Protein AF-A0A1C4XBB0-F1 (afdb_monomer_lite)

Organism: NCBI:txid307119

Structure (mmCIF, N/CA/C/O backbone):
data_AF-A0A1C4XBB0-F1
#
_entry.id   AF-A0A1C4XBB0-F1
#
loop_
_atom_site.group_PDB
_atom_site.id
_atom_site.type_symbol
_atom_site.label_atom_id
_atom_site.label_alt_id
_atom_site.label_comp_id
_atom_site.label_asym_id
_atom_site.label_entity_id
_atom_site.label_seq_id
_atom_site.pdbx_PDB_ins_code
_atom_site.Cartn_x
_atom_site.Cartn_y
_atom_site.Cartn_z
_atom_site.occupancy
_atom_site.B_iso_or_equiv
_atom_site.auth_seq_id
_atom_site.auth_comp_id
_atom_site.auth_asym_id
_atom_site.auth_atom_id
_atom_site.pdbx_PDB_model_num
ATOM 1 N N . MET A 1 1 ? -42.417 33.726 41.635 1.00 39.81 1 MET A N 1
ATOM 2 C CA . MET A 1 1 ? -41.191 33.207 40.989 1.00 39.81 1 MET A CA 1
ATOM 3 C C . MET A 1 1 ? -41.544 33.007 39.519 1.00 39.81 1 MET A C 1
ATOM 5 O O . MET A 1 1 ? -42.405 32.190 39.253 1.00 39.81 1 MET A O 1
ATOM 9 N N . ALA A 1 2 ? -41.286 33.965 38.630 1.00 42.97 2 ALA A N 1
ATOM 10 C CA . ALA A 1 2 ? -40.006 34.371 38.029 1.00 42.97 2 ALA A CA 1
ATOM 11 C C . ALA A 1 2 ? -39.911 33.844 36.572 1.00 42.97 2 ALA A C 1
ATOM 13 O O . ALA A 1 2 ? -39.569 32.693 36.352 1.00 42.97 2 ALA A O 1
ATOM 14 N N . GLU A 1 3 ? -40.302 34.736 35.649 1.00 45.97 3 GLU A N 1
ATOM 15 C CA . GLU A 1 3 ? -39.813 35.014 34.277 1.00 45.97 3 GLU A CA 1
ATOM 16 C C . GLU A 1 3 ? -39.773 33.938 33.144 1.00 45.97 3 GLU A C 1
ATOM 18 O O . GLU A 1 3 ? -39.050 32.950 33.237 1.00 45.97 3 GLU A O 1
ATOM 23 N N . PRO A 1 4 ? -40.459 34.195 32.000 1.00 61.75 4 PRO A N 1
ATOM 24 C CA . PRO A 1 4 ? -40.162 33.678 30.645 1.00 61.75 4 PRO A CA 1
ATOM 25 C C . PRO A 1 4 ? -39.434 34.763 29.786 1.00 61.75 4 PRO A C 1
ATOM 27 O O . PRO A 1 4 ? -39.190 35.854 30.293 1.00 61.75 4 PRO A O 1
ATOM 30 N N . PRO A 1 5 ? -39.317 34.687 28.439 1.00 67.81 5 PRO A N 1
ATOM 31 C CA . PRO A 1 5 ? -38.720 33.727 27.480 1.00 67.81 5 PRO A CA 1
ATOM 32 C C . PRO A 1 5 ? -37.626 34.403 26.589 1.00 67.81 5 PRO A C 1
ATOM 34 O O . PRO A 1 5 ? -37.669 35.621 26.453 1.00 67.81 5 PRO A O 1
ATOM 37 N N . ARG A 1 6 ? -36.733 33.697 25.855 1.00 53.56 6 ARG A N 1
ATOM 38 C CA . ARG A 1 6 ? -36.002 34.258 24.666 1.00 53.56 6 ARG A CA 1
ATOM 39 C C . ARG A 1 6 ? -35.680 33.159 23.637 1.00 53.56 6 ARG A C 1
ATOM 41 O O . ARG A 1 6 ? -35.047 32.176 23.981 1.00 53.56 6 ARG A O 1
ATOM 48 N N . ARG A 1 7 ? -36.322 33.178 22.458 1.00 56.75 7 ARG A N 1
ATOM 49 C CA . ARG A 1 7 ? -35.866 33.839 21.212 1.00 56.75 7 ARG A CA 1
ATOM 50 C C . ARG A 1 7 ? -34.537 33.265 20.717 1.00 56.75 7 ARG A C 1
ATOM 52 O O . ARG A 1 7 ? -33.525 33.772 21.156 1.00 56.75 7 ARG A O 1
ATOM 59 N N . ASP A 1 8 ? -34.566 32.300 19.797 1.00 46.59 8 ASP A N 1
ATOM 60 C CA . ASP A 1 8 ? -33.534 32.152 18.748 1.00 46.59 8 ASP A CA 1
ATOM 61 C C . ASP A 1 8 ? -33.984 31.184 17.636 1.00 46.59 8 ASP A C 1
ATOM 63 O O . ASP A 1 8 ? -33.266 30.305 17.172 1.00 46.59 8 ASP A O 1
ATOM 67 N N . GLU A 1 9 ? -35.210 31.393 17.155 1.00 50.88 9 GLU A N 1
ATOM 68 C CA . GLU A 1 9 ? -35.701 30.838 15.892 1.00 50.88 9 GLU A CA 1
ATOM 69 C C . GLU A 1 9 ? -35.788 31.961 14.845 1.00 50.88 9 GLU A C 1
ATOM 71 O O . GLU A 1 9 ? -36.832 32.208 14.260 1.00 50.88 9 GLU A O 1
ATOM 76 N N . VAL A 1 10 ? -34.715 32.740 14.644 1.00 52.16 10 VAL A N 1
ATOM 77 C CA . VAL A 1 10 ? -34.677 33.769 13.583 1.00 52.16 10 VAL A CA 1
ATOM 78 C C . VAL A 1 10 ? -33.263 33.935 13.018 1.00 52.16 10 VAL A C 1
ATOM 80 O O . VAL A 1 10 ? -32.665 35.002 13.117 1.00 52.16 10 VAL A O 1
ATOM 83 N N . ARG A 1 11 ? -32.697 32.898 12.385 1.00 44.66 11 ARG A N 1
ATOM 84 C CA . ARG A 1 11 ? -31.675 33.123 11.336 1.00 44.66 11 ARG A CA 1
ATOM 85 C C . ARG A 1 11 ? -31.477 31.979 10.345 1.00 44.66 11 ARG A C 1
ATOM 87 O O . ARG A 1 11 ? -30.402 31.803 9.785 1.00 44.66 11 ARG A O 1
ATOM 94 N N . ALA A 1 12 ? -32.556 31.281 10.007 1.00 46.50 12 ALA A N 1
ATOM 95 C CA . ALA A 1 12 ? -32.691 30.732 8.664 1.00 46.50 12 ALA A CA 1
ATOM 96 C C . ALA A 1 12 ? -33.061 31.887 7.716 1.00 46.50 12 ALA A C 1
ATOM 98 O O . ALA A 1 12 ? -34.234 32.233 7.616 1.00 46.50 12 ALA A O 1
ATOM 99 N N . LYS A 1 13 ? -32.051 32.527 7.104 1.00 39.12 13 LYS A N 1
ATOM 100 C CA . LYS A 1 13 ? -32.074 33.344 5.862 1.00 39.12 13 LYS A CA 1
ATOM 101 C C . LYS A 1 13 ? -30.887 34.319 5.892 1.00 39.12 13 LYS A C 1
ATOM 103 O O . LYS A 1 13 ? -30.710 35.026 6.873 1.00 39.12 13 LYS A O 1
ATOM 108 N N . HIS A 1 14 ? -30.138 34.395 4.789 1.00 40.50 14 HIS A N 1
ATOM 109 C CA . HIS A 1 14 ? -29.077 35.382 4.487 1.00 40.50 14 HIS A CA 1
ATOM 110 C C . HIS A 1 14 ? -27.606 35.033 4.771 1.00 40.50 14 HIS A C 1
ATOM 112 O O . HIS A 1 14 ? -26.856 35.895 5.216 1.00 40.50 14 HIS A O 1
ATOM 118 N N . GLN A 1 15 ? -27.127 33.853 4.369 1.00 44.41 15 GLN A N 1
ATOM 119 C CA . GLN A 1 15 ? -25.725 33.776 3.906 1.00 44.41 15 GLN A CA 1
ATOM 120 C C . GLN A 1 15 ? -25.483 32.828 2.724 1.00 44.41 15 GLN A C 1
ATOM 122 O O . GLN A 1 15 ? -24.363 32.436 2.429 1.00 44.41 15 GLN A O 1
ATOM 127 N N . ALA A 1 16 ? -26.543 32.559 1.961 1.00 41.88 16 ALA A N 1
ATOM 128 C CA . ALA A 1 16 ? -26.427 32.306 0.533 1.00 41.88 16 ALA A CA 1
ATOM 129 C C . ALA A 1 16 ? -26.471 33.666 -0.180 1.00 41.88 16 ALA A C 1
ATOM 131 O O . ALA A 1 16 ? -27.566 34.197 -0.365 1.00 41.88 16 ALA A O 1
ATOM 132 N N . ARG A 1 17 ? -25.311 34.263 -0.497 1.00 45.81 17 ARG A N 1
ATOM 133 C CA . ARG A 1 17 ? -25.101 35.254 -1.581 1.00 45.81 17 ARG A CA 1
ATOM 134 C C . ARG A 1 17 ? -23.673 35.819 -1.534 1.00 45.81 17 ARG A C 1
ATOM 136 O O . ARG A 1 17 ? -23.303 36.455 -0.557 1.00 45.81 17 ARG A O 1
ATOM 143 N N . GLY A 1 18 ? -22.944 35.642 -2.637 1.00 36.69 18 GLY A N 1
ATOM 144 C CA . GLY A 1 18 ? -21.615 36.211 -2.904 1.00 36.69 18 GLY A CA 1
ATOM 145 C C . GLY A 1 18 ? -20.505 35.232 -2.512 1.00 36.69 18 GLY A C 1
ATOM 146 O O . GLY A 1 18 ? -20.367 34.920 -1.345 1.00 36.69 18 GLY A O 1
ATOM 147 N N . SER A 1 19 ? -19.723 34.635 -3.407 1.00 42.44 19 SER A N 1
ATOM 148 C CA . SER A 1 19 ? -19.147 35.242 -4.604 1.00 42.44 19 SER A CA 1
ATOM 149 C C . SER A 1 19 ? -18.872 34.169 -5.658 1.00 42.44 19 SER A C 1
ATOM 151 O O . SER A 1 19 ? -17.974 33.344 -5.515 1.00 42.44 19 SER A O 1
ATOM 153 N N . ARG A 1 20 ? -19.653 34.191 -6.738 1.00 47.44 20 ARG A N 1
ATOM 154 C CA . ARG A 1 20 ? -19.262 33.633 -8.034 1.00 47.44 20 ARG A CA 1
ATOM 155 C C . ARG A 1 20 ? -19.086 34.807 -8.995 1.00 47.44 20 ARG A C 1
ATOM 157 O O . ARG A 1 20 ? -19.941 35.684 -9.021 1.00 47.44 20 ARG A O 1
ATOM 164 N N . ALA A 1 21 ? -18.033 34.707 -9.804 1.00 41.91 21 ALA A N 1
ATOM 165 C CA . ALA A 1 21 ? -17.769 35.420 -11.057 1.00 41.91 21 ALA A CA 1
ATOM 166 C C . ALA A 1 21 ? -17.078 36.800 -10.999 1.00 41.91 21 ALA A C 1
ATOM 168 O O . ALA A 1 21 ? -17.714 37.826 -10.796 1.00 41.91 21 ALA A O 1
ATOM 169 N N . ALA A 1 22 ? -15.779 36.789 -11.321 1.00 45.84 22 ALA A N 1
ATOM 170 C CA . ALA A 1 22 ? -15.155 37.570 -12.405 1.00 45.84 22 ALA A CA 1
ATOM 171 C C . ALA A 1 22 ? -13.778 36.914 -12.693 1.00 45.84 22 ALA A C 1
ATOM 173 O O . ALA A 1 22 ? -12.936 36.864 -11.805 1.00 45.84 22 ALA A O 1
ATOM 174 N N . ALA A 1 23 ? -13.611 36.096 -13.744 1.00 43.75 23 ALA A N 1
ATOM 175 C CA . ALA A 1 23 ? -13.273 36.482 -15.129 1.00 43.75 23 ALA A CA 1
ATOM 176 C C . ALA A 1 23 ? -11.949 37.285 -15.200 1.00 43.75 23 ALA A C 1
ATOM 178 O O . ALA A 1 23 ? -11.905 38.422 -14.755 1.00 43.75 23 ALA A O 1
ATOM 179 N N . LEU A 1 24 ? -10.820 36.630 -15.511 1.00 44.72 24 LEU A N 1
ATOM 180 C CA . LEU A 1 24 ? -10.173 36.502 -16.842 1.00 44.72 24 LEU A CA 1
ATOM 181 C C . LEU A 1 24 ? -9.362 37.737 -17.293 1.00 44.72 24 LEU A C 1
ATOM 183 O O . LEU A 1 24 ? -9.953 38.770 -17.571 1.00 44.72 24 LEU A O 1
ATOM 187 N N . ALA A 1 25 ? -8.037 37.550 -17.446 1.00 45.75 25 ALA A N 1
ATOM 188 C CA . ALA A 1 25 ? -7.117 38.073 -18.489 1.00 45.75 25 ALA A CA 1
ATOM 189 C C . ALA A 1 25 ? -5.675 38.110 -17.917 1.00 45.75 25 ALA A C 1
ATOM 191 O O . ALA A 1 25 ? -5.410 38.825 -16.961 1.00 45.75 25 ALA A O 1
ATOM 192 N N . ALA A 1 26 ? -4.787 37.175 -18.269 1.00 47.25 26 ALA A N 1
ATOM 193 C CA . ALA A 1 26 ? -3.938 37.134 -19.472 1.00 47.25 26 ALA A CA 1
ATOM 194 C C . ALA A 1 26 ? -2.706 38.058 -19.398 1.00 47.25 26 ALA A C 1
ATOM 196 O O . ALA A 1 26 ? -2.853 39.273 -19.412 1.00 47.25 26 ALA A O 1
ATOM 197 N N . LEU A 1 27 ? -1.501 37.469 -19.427 1.00 48.50 27 LEU A N 1
ATOM 198 C CA . LEU A 1 27 ? -0.372 37.982 -20.214 1.00 48.50 27 LEU A CA 1
ATOM 199 C C . LEU A 1 27 ? 0.739 36.931 -20.328 1.00 48.50 27 LEU A C 1
ATOM 201 O O . LEU A 1 27 ? 1.417 36.577 -19.367 1.00 48.50 27 LEU A O 1
ATOM 205 N N . ALA A 1 28 ? 0.876 36.425 -21.551 1.00 50.12 28 ALA A N 1
ATOM 206 C CA . ALA A 1 28 ? 2.005 35.653 -22.027 1.00 50.12 28 ALA A CA 1
ATOM 207 C C . ALA A 1 28 ? 3.201 36.586 -22.251 1.00 50.12 28 ALA A C 1
ATOM 209 O O . ALA A 1 28 ? 3.040 37.643 -22.862 1.00 50.12 28 ALA A O 1
ATOM 210 N N . VAL A 1 29 ? 4.400 36.170 -21.834 1.00 55.19 29 VAL A N 1
ATOM 211 C CA . VAL A 1 29 ? 5.654 36.733 -22.348 1.00 55.19 29 VAL A CA 1
ATOM 212 C C . VAL A 1 29 ? 6.614 35.599 -22.704 1.00 55.19 29 VAL A C 1
ATOM 214 O O . VAL A 1 29 ? 6.890 34.698 -21.918 1.00 55.19 29 VAL A O 1
ATOM 217 N N . LEU A 1 30 ? 7.040 35.686 -23.958 1.00 53.69 30 LEU A N 1
ATOM 218 C CA . LEU A 1 30 ? 7.968 34.887 -24.747 1.00 53.69 30 LEU A CA 1
ATOM 219 C C . LEU A 1 30 ? 9.315 34.575 -24.071 1.00 53.69 30 LEU A C 1
ATOM 221 O O . LEU A 1 30 ? 9.911 35.433 -23.427 1.00 53.69 30 LEU A O 1
ATOM 225 N N . GLY A 1 31 ? 9.864 33.395 -24.373 1.00 50.06 31 GLY A N 1
ATOM 226 C CA . GLY A 1 31 ? 11.280 33.075 -24.184 1.00 50.06 31 GLY A CA 1
ATOM 227 C C . GLY A 1 31 ? 11.730 31.993 -25.166 1.00 50.06 31 GLY A C 1
ATOM 228 O O . GLY A 1 31 ? 11.312 30.845 -25.061 1.00 50.06 31 GLY A O 1
ATOM 229 N N . ALA A 1 32 ? 12.524 32.395 -26.156 1.00 50.88 32 ALA A N 1
ATOM 230 C CA . ALA A 1 32 ? 12.980 31.596 -27.287 1.00 50.88 32 ALA A CA 1
ATOM 231 C C . ALA A 1 32 ? 14.110 30.605 -26.935 1.00 50.88 32 ALA A C 1
ATOM 233 O O . ALA A 1 32 ? 14.933 30.845 -26.056 1.00 50.88 32 ALA A O 1
ATOM 234 N N . VAL A 1 33 ? 14.149 29.507 -27.690 1.00 59.94 33 VAL A N 1
ATOM 235 C CA . VAL A 1 33 ? 15.214 28.489 -27.758 1.00 59.94 33 VAL A CA 1
ATOM 236 C C . VAL A 1 33 ? 16.573 29.082 -28.152 1.00 59.94 33 VAL A C 1
ATOM 238 O O . VAL A 1 33 ? 16.635 29.992 -28.979 1.00 59.94 33 VAL A O 1
ATOM 241 N N . PRO A 1 34 ? 17.665 28.430 -27.722 1.00 54.75 34 PRO A N 1
ATOM 242 C CA . PRO A 1 34 ? 18.656 28.015 -28.706 1.00 54.75 34 PRO A CA 1
ATOM 243 C C . PRO A 1 34 ? 18.949 26.516 -28.600 1.00 54.75 34 PRO A C 1
ATOM 245 O O . PRO A 1 34 ? 19.187 25.968 -27.524 1.00 54.75 34 PRO A O 1
ATOM 248 N N . GLY A 1 35 ? 18.918 25.852 -29.754 1.00 52.22 35 GLY A N 1
ATOM 249 C CA . GLY A 1 35 ? 19.317 24.462 -29.893 1.00 52.22 35 GLY A CA 1
ATOM 250 C C . GLY A 1 35 ? 20.803 24.278 -29.605 1.00 52.22 35 GLY A C 1
ATOM 251 O O . GLY A 1 35 ? 21.649 25.004 -30.127 1.00 52.22 35 GLY A O 1
ATOM 252 N N . CYS A 1 36 ? 21.124 23.257 -28.816 1.00 58.06 36 CYS A N 1
ATOM 253 C CA . CYS A 1 36 ? 22.473 22.713 -28.773 1.00 58.06 36 CYS A CA 1
ATOM 254 C C . CYS A 1 36 ? 22.641 21.797 -29.984 1.00 58.06 36 CYS A C 1
ATOM 256 O O . CYS A 1 36 ? 22.367 20.600 -29.925 1.00 58.06 36 CYS A O 1
ATOM 258 N N . ALA A 1 37 ? 23.029 22.416 -31.095 1.00 49.38 37 ALA A N 1
ATOM 259 C CA . ALA A 1 37 ? 23.572 21.728 -32.248 1.00 49.38 37 ALA A CA 1
ATOM 260 C C . ALA A 1 37 ? 24.856 20.975 -31.869 1.00 49.38 37 ALA A C 1
ATOM 262 O O . ALA A 1 37 ? 25.651 21.433 -31.043 1.00 49.38 37 ALA A O 1
ATOM 263 N N . ASP A 1 38 ? 25.026 19.830 -32.524 1.00 56.91 38 ASP A N 1
ATOM 264 C CA . ASP A 1 38 ? 26.232 19.019 -32.623 1.00 56.91 38 ASP A CA 1
ATOM 265 C C . ASP A 1 38 ? 27.544 19.813 -32.605 1.00 56.91 38 ASP A C 1
ATOM 267 O O . ASP A 1 38 ? 27.745 20.747 -33.387 1.00 56.91 38 ASP A O 1
ATOM 271 N N . ARG A 1 39 ? 28.511 19.349 -31.804 1.00 55.44 39 ARG A N 1
ATOM 272 C CA . ARG A 1 39 ? 29.932 19.601 -32.074 1.00 55.44 39 ARG A CA 1
ATOM 273 C C . ARG A 1 39 ? 30.814 18.396 -31.725 1.00 55.44 39 ARG A C 1
ATOM 275 O O . ARG A 1 39 ? 30.474 17.625 -30.831 1.00 55.44 39 ARG A O 1
ATOM 282 N N . PRO A 1 40 ? 31.922 18.215 -32.469 1.00 58.25 40 PRO A N 1
ATOM 283 C CA . PRO A 1 40 ? 32.408 16.914 -32.911 1.00 58.25 40 PRO A CA 1
ATOM 284 C C . PRO A 1 40 ? 33.506 16.342 -32.009 1.00 58.25 40 PRO A C 1
ATOM 286 O O . PRO A 1 40 ? 34.200 17.061 -31.294 1.00 58.25 40 PRO A O 1
ATOM 289 N N . VAL A 1 41 ? 33.674 15.025 -32.111 1.00 62.50 41 VAL A N 1
ATOM 290 C CA . VAL A 1 41 ? 34.668 14.192 -31.420 1.00 62.50 41 VAL A CA 1
ATOM 291 C C . VAL A 1 41 ? 36.075 14.425 -31.992 1.00 62.50 41 VAL A C 1
ATOM 293 O O . VAL A 1 41 ? 36.233 14.444 -33.211 1.00 62.50 41 VAL A O 1
ATOM 296 N N . SER A 1 42 ? 37.105 14.496 -31.142 1.00 63.72 42 SER A N 1
ATOM 297 C CA . SER A 1 42 ? 38.502 14.296 -31.571 1.00 63.72 42 SER A CA 1
ATOM 298 C C . SER A 1 42 ? 38.925 12.842 -31.332 1.00 63.72 42 SER A C 1
ATOM 300 O O . SER A 1 42 ? 38.765 12.356 -30.210 1.00 63.72 42 SER A O 1
ATOM 302 N N . PRO A 1 43 ? 39.456 12.133 -32.344 1.00 67.50 43 PRO A N 1
ATOM 303 C CA . PRO A 1 43 ? 39.879 10.748 -32.202 1.00 67.50 43 PRO A CA 1
ATOM 304 C C . PRO A 1 43 ? 41.376 10.623 -31.848 1.00 67.50 43 PRO A C 1
ATOM 306 O O . PRO A 1 43 ? 42.119 11.600 -31.913 1.00 67.50 43 PRO A O 1
ATOM 309 N N . LEU A 1 44 ? 41.787 9.366 -31.601 1.00 50.88 44 LEU A N 1
ATOM 310 C CA . LEU A 1 44 ? 43.154 8.794 -31.616 1.00 50.88 44 LEU A CA 1
ATOM 311 C C . LEU A 1 44 ? 43.965 8.852 -30.300 1.00 50.88 44 LEU A C 1
ATOM 313 O O . LEU A 1 44 ? 43.778 9.780 -29.523 1.00 50.88 44 LEU A O 1
ATOM 317 N N . PRO A 1 45 ? 44.863 7.874 -30.015 1.00 51.16 45 PRO A N 1
ATOM 318 C CA . PRO A 1 45 ? 45.691 7.113 -30.967 1.00 51.16 45 PRO A CA 1
ATOM 319 C C . PRO A 1 45 ? 45.414 5.605 -31.066 1.00 51.16 45 PRO A C 1
ATOM 321 O O . PRO A 1 45 ? 44.956 4.944 -30.136 1.00 51.16 45 PRO A O 1
ATOM 324 N N . VAL A 1 46 ? 45.753 5.063 -32.235 1.00 64.00 46 VAL A N 1
ATOM 325 C CA . VAL A 1 46 ? 45.674 3.645 -32.595 1.00 64.00 46 VAL A CA 1
ATOM 326 C C . VAL A 1 46 ? 46.958 2.911 -32.171 1.00 64.00 46 VAL A C 1
ATOM 328 O O . VAL A 1 46 ? 48.061 3.408 -32.368 1.00 64.00 46 VAL A O 1
ATOM 331 N N . ARG A 1 47 ? 46.748 1.725 -31.588 1.00 54.91 47 ARG A N 1
ATOM 332 C CA . ARG A 1 47 ? 47.581 0.508 -31.432 1.00 54.91 47 ARG A CA 1
ATOM 333 C C . ARG A 1 47 ? 48.987 0.477 -32.075 1.00 54.91 47 ARG A C 1
ATOM 335 O O . ARG A 1 47 ? 49.113 0.738 -33.266 1.00 54.91 47 ARG A O 1
ATOM 342 N N . PRO A 1 48 ? 49.952 -0.169 -31.397 1.00 54.22 48 PRO A N 1
ATOM 343 C CA . PRO A 1 48 ? 50.810 -1.158 -32.060 1.00 54.22 48 PRO A CA 1
ATOM 344 C C . PRO A 1 48 ? 50.440 -2.583 -31.616 1.00 54.22 48 PRO A C 1
ATOM 346 O O . PRO A 1 48 ? 50.161 -2.803 -30.434 1.00 54.22 48 PRO A O 1
ATOM 349 N N . PRO A 1 49 ? 50.398 -3.574 -32.521 1.00 54.97 49 PRO A N 1
ATOM 350 C CA . PRO A 1 49 ? 50.355 -4.973 -32.129 1.00 54.97 49 PRO A CA 1
ATOM 351 C C . PRO A 1 49 ? 51.764 -5.494 -31.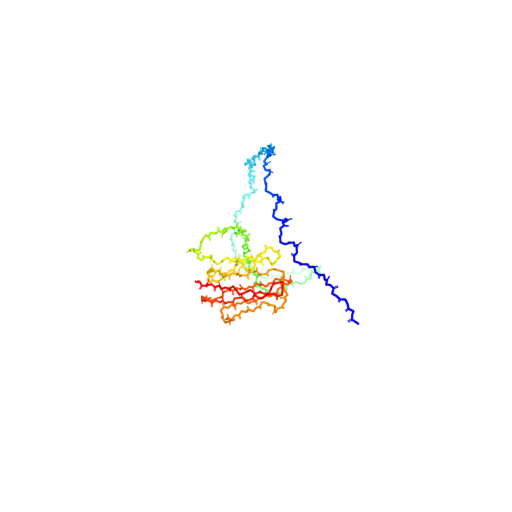797 1.00 54.97 49 PRO A C 1
ATOM 353 O O . PRO A 1 49 ? 52.771 -4.882 -32.153 1.00 54.97 49 PRO A O 1
ATOM 356 N N . THR A 1 50 ? 51.777 -6.740 -31.307 1.00 47.50 50 THR A N 1
ATOM 357 C CA . THR A 1 50 ? 52.857 -7.750 -31.424 1.00 47.50 50 THR A CA 1
ATOM 358 C C . THR A 1 50 ? 54.073 -7.621 -30.489 1.00 47.50 50 THR A C 1
ATOM 360 O O . THR A 1 50 ? 54.371 -6.520 -30.040 1.00 47.50 50 THR A O 1
ATOM 363 N N . PRO A 1 51 ? 54.835 -8.713 -30.230 1.00 48.75 51 PRO A N 1
ATOM 364 C CA . PRO A 1 51 ? 54.643 -10.127 -30.597 1.00 48.75 51 PRO A CA 1
ATOM 365 C C . PRO A 1 51 ? 54.675 -11.117 -29.410 1.00 48.75 51 PRO A C 1
ATOM 367 O O . PRO A 1 51 ? 55.086 -10.797 -28.299 1.00 48.75 51 PRO A O 1
ATOM 370 N N . ALA A 1 52 ? 54.228 -12.346 -29.682 1.00 49.69 52 ALA A N 1
ATOM 371 C CA . ALA A 1 52 ? 54.308 -13.495 -28.784 1.00 49.69 52 ALA A CA 1
ATOM 372 C C . ALA A 1 52 ? 55.586 -14.323 -29.021 1.00 49.69 52 ALA A C 1
ATOM 374 O O . ALA A 1 52 ? 56.019 -14.451 -30.163 1.00 49.69 52 ALA A O 1
ATOM 375 N N . ALA A 1 53 ? 56.034 -14.977 -27.936 1.00 50.09 53 ALA A N 1
ATOM 376 C CA . ALA A 1 53 ? 56.879 -16.183 -27.872 1.00 50.09 53 ALA A CA 1
ATOM 377 C C . ALA A 1 53 ? 58.374 -15.994 -28.274 1.00 50.09 53 ALA A C 1
ATOM 379 O O . ALA A 1 53 ? 58.705 -15.090 -29.022 1.00 50.09 53 ALA A O 1
ATOM 380 N N . THR A 1 54 ? 59.381 -16.752 -27.811 1.00 44.56 54 THR A N 1
ATOM 381 C CA . THR A 1 54 ? 59.432 -18.123 -27.274 1.00 44.56 54 THR A CA 1
ATOM 382 C C . THR A 1 54 ? 60.832 -18.405 -26.655 1.00 44.56 54 THR A C 1
ATOM 384 O O . THR A 1 54 ? 61.826 -17.895 -27.158 1.00 44.56 54 THR A O 1
ATOM 387 N N . THR A 1 55 ? 60.889 -19.321 -25.670 1.00 42.16 55 THR A N 1
ATOM 388 C CA . THR A 1 55 ? 61.876 -20.429 -25.466 1.00 42.16 55 THR A CA 1
ATOM 389 C C . THR A 1 55 ? 63.345 -20.278 -24.982 1.00 42.16 55 THR A C 1
ATOM 391 O O . THR A 1 55 ? 64.077 -19.386 -25.384 1.00 42.16 55 THR A O 1
ATOM 394 N N . VAL A 1 56 ? 63.747 -21.364 -24.272 1.00 44.69 56 VAL A N 1
ATOM 395 C CA . VAL A 1 56 ? 65.079 -21.984 -23.984 1.00 44.69 56 VAL A CA 1
ATOM 396 C C . VAL A 1 56 ? 65.949 -21.273 -22.925 1.00 44.69 56 VAL A C 1
ATOM 398 O O . VAL A 1 56 ? 66.135 -20.074 -22.993 1.00 44.69 56 VAL A O 1
ATOM 401 N N . GLY A 1 57 ? 66.531 -21.882 -21.882 1.00 42.22 57 GLY A N 1
ATOM 402 C CA . GLY A 1 57 ? 66.823 -23.284 -21.565 1.00 42.22 57 GLY A CA 1
ATOM 403 C C . GLY A 1 57 ? 68.345 -23.539 -21.495 1.00 42.22 57 GLY A C 1
ATOM 404 O O . GLY A 1 57 ? 68.979 -23.660 -22.528 1.00 42.22 57 GLY A O 1
ATOM 405 N N . ALA A 1 58 ? 68.876 -23.682 -20.271 1.00 44.78 58 ALA A N 1
ATOM 406 C CA . ALA A 1 58 ? 70.106 -24.398 -19.863 1.00 44.78 58 ALA A CA 1
ATOM 407 C C . ALA A 1 58 ? 71.516 -23.959 -20.354 1.00 44.78 58 ALA A C 1
ATOM 409 O O . ALA A 1 58 ? 71.817 -24.020 -21.538 1.00 44.78 58 ALA A O 1
ATOM 410 N N . ALA A 1 59 ? 72.423 -23.674 -19.397 1.00 40.34 59 ALA A N 1
ATOM 411 C CA . ALA A 1 59 ? 73.720 -24.360 -19.149 1.00 40.34 59 ALA A CA 1
ATOM 412 C C . ALA A 1 59 ? 74.667 -23.504 -18.257 1.00 40.34 59 ALA A C 1
ATOM 414 O O . ALA A 1 59 ? 74.671 -22.282 -18.342 1.00 40.34 59 ALA A O 1
ATOM 415 N N . ALA A 1 60 ? 75.466 -24.146 -17.397 1.00 43.00 60 ALA A N 1
ATOM 416 C CA . ALA A 1 60 ? 76.460 -23.575 -16.453 1.00 43.00 60 ALA A CA 1
ATOM 417 C C . ALA A 1 60 ? 77.875 -24.159 -16.755 1.00 43.00 60 ALA A C 1
ATOM 419 O O . ALA A 1 60 ? 77.919 -25.035 -17.623 1.00 43.00 60 ALA A O 1
ATOM 420 N N . PRO A 1 61 ? 78.984 -23.940 -15.984 1.00 55.44 61 PRO A N 1
ATOM 421 C CA . PRO A 1 61 ? 79.615 -22.791 -15.264 1.00 55.44 61 PRO A CA 1
ATOM 422 C C . PRO A 1 61 ? 81.135 -22.650 -15.687 1.00 55.44 61 PRO A C 1
ATOM 424 O O . PRO A 1 61 ? 81.432 -23.075 -16.802 1.00 55.44 61 PRO A O 1
ATOM 427 N N . PRO A 1 62 ? 82.162 -22.232 -14.875 1.00 55.84 62 PRO A N 1
ATOM 428 C CA . PRO A 1 62 ? 82.314 -21.268 -13.752 1.00 55.84 62 PRO A CA 1
ATOM 429 C C . PRO A 1 62 ? 83.420 -20.179 -13.993 1.00 55.84 62 PRO A C 1
ATOM 431 O O . PRO A 1 62 ? 84.148 -20.251 -14.978 1.00 55.84 62 PRO A O 1
ATOM 434 N N . THR A 1 63 ? 83.592 -19.201 -13.073 1.00 40.94 63 THR A N 1
ATOM 435 C CA . THR A 1 63 ? 84.861 -18.761 -12.391 1.00 40.94 63 THR A CA 1
ATOM 436 C C . THR A 1 63 ? 84.813 -17.282 -11.910 1.00 40.94 63 THR A C 1
ATOM 438 O O . THR A 1 63 ? 84.750 -16.358 -12.707 1.00 40.94 63 THR A O 1
ATOM 441 N N . THR A 1 64 ? 84.842 -17.119 -10.577 1.00 40.66 64 THR A N 1
ATOM 442 C CA . THR A 1 64 ? 85.448 -16.090 -9.684 1.00 40.66 64 THR A CA 1
ATOM 443 C C . THR A 1 64 ? 85.464 -14.580 -10.027 1.00 40.66 64 THR A C 1
ATOM 445 O O . THR A 1 64 ? 86.231 -14.157 -10.883 1.00 40.66 64 THR A O 1
ATOM 448 N N . ALA A 1 65 ? 84.770 -13.760 -9.207 1.00 42.44 65 ALA A N 1
ATOM 449 C CA . ALA A 1 65 ? 85.317 -12.673 -8.346 1.00 42.44 65 ALA A CA 1
ATOM 450 C C . ALA A 1 65 ? 84.372 -11.449 -8.164 1.00 42.44 65 ALA A C 1
ATOM 452 O O . ALA A 1 65 ? 84.025 -10.781 -9.131 1.00 42.44 65 ALA A O 1
ATOM 453 N N . GLY A 1 66 ? 84.086 -11.078 -6.904 1.00 39.50 66 GLY A N 1
ATOM 454 C CA . GLY A 1 66 ? 83.846 -9.680 -6.474 1.00 39.50 66 GLY A CA 1
ATOM 455 C C . GLY A 1 66 ? 82.407 -9.270 -6.074 1.00 39.50 66 GLY A C 1
ATOM 456 O O . GLY A 1 66 ? 81.465 -9.768 -6.679 1.00 39.50 66 GLY A O 1
ATOM 457 N N . PRO A 1 67 ? 82.198 -8.393 -5.058 1.00 46.72 67 PRO A N 1
ATOM 458 C CA . PRO A 1 67 ? 81.003 -8.413 -4.198 1.00 46.72 67 PRO A CA 1
ATOM 459 C C . PRO A 1 67 ? 80.036 -7.219 -4.369 1.00 46.72 67 PRO A C 1
ATOM 461 O O . PRO A 1 67 ? 80.483 -6.088 -4.522 1.00 46.72 67 PRO A O 1
ATOM 464 N N . ALA A 1 68 ? 78.723 -7.447 -4.207 1.00 49.47 68 ALA A N 1
ATOM 465 C CA . ALA A 1 68 ? 77.759 -6.473 -3.657 1.00 49.47 68 ALA A CA 1
ATOM 466 C C . ALA A 1 68 ? 76.401 -7.153 -3.342 1.00 49.47 68 ALA A C 1
ATOM 468 O O . ALA A 1 68 ? 75.943 -7.974 -4.139 1.00 49.47 68 ALA A O 1
ATOM 469 N N . PRO A 1 69 ? 75.740 -6.838 -2.210 1.00 45.75 69 PRO A N 1
ATOM 470 C CA . PRO A 1 69 ? 74.490 -7.477 -1.806 1.00 45.75 69 PRO A CA 1
ATOM 471 C C . PRO A 1 69 ? 73.277 -6.805 -2.471 1.00 45.75 69 PRO A C 1
ATOM 473 O O . PRO A 1 69 ? 73.036 -5.616 -2.276 1.00 45.75 69 PRO A O 1
ATOM 476 N N . ALA A 1 70 ? 72.478 -7.575 -3.210 1.00 52.84 70 ALA A N 1
ATOM 477 C CA . ALA A 1 70 ? 71.135 -7.183 -3.633 1.00 52.84 70 ALA A CA 1
ATOM 478 C C . ALA A 1 70 ? 70.108 -8.053 -2.882 1.00 52.84 70 ALA A C 1
ATOM 480 O O . ALA A 1 70 ? 70.269 -9.276 -2.854 1.00 52.84 70 ALA A O 1
ATOM 481 N N . PRO A 1 71 ? 69.087 -7.464 -2.234 1.00 50.91 71 PRO A N 1
ATOM 482 C CA . PRO A 1 71 ? 68.123 -8.225 -1.455 1.00 50.91 71 PRO A CA 1
ATOM 483 C C . PRO A 1 71 ? 67.200 -9.072 -2.338 1.00 50.91 71 PRO A C 1
ATOM 485 O O . PRO A 1 71 ? 66.697 -8.644 -3.376 1.00 50.91 71 PRO A O 1
ATOM 488 N N . SER A 1 72 ? 67.007 -10.292 -1.848 1.00 45.62 72 SER A N 1
ATOM 489 C CA . SER A 1 72 ? 66.262 -11.408 -2.406 1.00 45.62 72 SER A CA 1
ATOM 490 C C . SER A 1 72 ? 64.796 -11.127 -2.747 1.00 45.62 72 SER A C 1
ATOM 492 O O . SER A 1 72 ? 64.038 -10.570 -1.961 1.00 45.62 72 SER A O 1
ATOM 494 N N . THR A 1 73 ? 64.419 -11.673 -3.902 1.00 42.75 73 THR A N 1
ATOM 495 C CA . THR A 1 73 ? 63.332 -12.647 -4.083 1.00 42.75 73 THR A CA 1
ATOM 496 C C . THR A 1 73 ? 61.968 -12.298 -3.489 1.00 42.75 73 THR A C 1
ATOM 498 O O . THR A 1 73 ? 61.655 -12.580 -2.334 1.00 42.75 73 THR A O 1
ATOM 501 N N . ALA A 1 74 ? 61.105 -11.808 -4.377 1.00 49.78 74 ALA A N 1
ATOM 502 C CA . ALA A 1 74 ? 59.662 -11.848 -4.227 1.00 49.78 74 ALA A CA 1
ATOM 503 C C . ALA A 1 74 ? 59.154 -13.301 -4.165 1.00 49.78 74 ALA A C 1
ATOM 505 O O . ALA A 1 74 ? 59.475 -14.121 -5.027 1.00 49.78 74 ALA A O 1
ATOM 506 N N . ALA A 1 75 ? 58.310 -13.587 -3.174 1.00 49.50 75 ALA A N 1
ATOM 507 C CA . ALA A 1 75 ? 57.458 -14.770 -3.113 1.00 49.50 75 ALA A CA 1
ATOM 508 C C . ALA A 1 75 ? 55.989 -14.343 -2.856 1.00 49.50 75 ALA A C 1
ATOM 510 O O . ALA A 1 75 ? 55.765 -13.289 -2.257 1.00 49.50 75 ALA A O 1
ATOM 511 N N . PRO A 1 76 ? 54.995 -15.114 -3.345 1.00 65.25 76 PRO A N 1
ATOM 512 C CA . PRO A 1 76 ? 53.598 -14.694 -3.528 1.00 65.25 76 PRO A CA 1
ATOM 513 C C . PRO A 1 76 ? 52.730 -14.947 -2.279 1.00 65.25 76 PRO A C 1
ATOM 515 O O . PRO A 1 76 ? 53.135 -15.718 -1.408 1.00 65.25 76 PRO A O 1
ATOM 518 N N . PRO A 1 77 ? 51.517 -14.356 -2.181 1.00 48.44 77 PRO A N 1
ATOM 519 C CA . PRO A 1 77 ? 50.322 -15.203 -2.341 1.00 48.44 77 PRO A CA 1
ATOM 520 C C . PRO A 1 77 ? 49.046 -14.514 -2.903 1.00 48.44 77 PRO A C 1
ATOM 522 O O . PRO A 1 77 ? 48.695 -13.399 -2.553 1.00 48.44 77 PRO A O 1
ATOM 525 N N . THR A 1 78 ? 48.320 -15.280 -3.727 1.00 52.19 78 THR A N 1
ATOM 526 C CA . THR A 1 78 ? 46.861 -15.565 -3.722 1.00 52.19 78 THR A CA 1
ATOM 527 C C . THR A 1 78 ? 45.772 -14.491 -3.466 1.00 52.19 78 THR A C 1
ATOM 529 O O . THR A 1 78 ? 45.780 -13.791 -2.463 1.00 52.19 78 THR A O 1
ATOM 532 N N . ARG A 1 79 ? 44.685 -14.643 -4.256 1.00 48.31 79 ARG A N 1
ATOM 533 C CA . ARG A 1 79 ? 43.253 -14.274 -4.049 1.00 48.31 79 ARG A CA 1
ATOM 534 C C . ARG A 1 79 ? 42.802 -12.845 -4.389 1.00 48.31 79 ARG A C 1
ATOM 536 O O . ARG A 1 79 ? 43.062 -11.907 -3.655 1.00 48.31 79 ARG A O 1
ATOM 543 N N . SER A 1 80 ? 41.946 -12.715 -5.408 1.00 54.22 80 SER A N 1
ATOM 544 C CA . SER A 1 80 ? 40.473 -12.740 -5.249 1.00 54.22 80 SER A CA 1
ATOM 545 C C . SER A 1 80 ? 39.766 -12.301 -6.544 1.00 54.22 80 SER A C 1
ATOM 547 O O . SER A 1 80 ? 40.269 -11.414 -7.232 1.00 54.22 80 SER A O 1
ATOM 549 N N . PRO A 1 81 ? 38.595 -12.871 -6.890 1.00 54.69 81 PRO A N 1
ATOM 550 C CA . PRO A 1 81 ? 37.791 -12.393 -8.011 1.00 54.69 81 PRO A CA 1
ATOM 551 C C . PRO A 1 81 ? 37.150 -11.042 -7.659 1.00 54.69 81 PRO A C 1
ATOM 553 O O . PRO A 1 81 ? 36.482 -10.903 -6.635 1.00 54.69 81 PRO A O 1
ATOM 556 N N . ALA A 1 82 ? 37.373 -10.038 -8.507 1.00 56.53 82 ALA A N 1
ATOM 557 C CA . ALA A 1 82 ? 36.793 -8.709 -8.346 1.00 56.53 82 ALA A CA 1
ATOM 558 C C . ALA A 1 82 ? 35.294 -8.707 -8.731 1.00 56.53 82 ALA A C 1
ATOM 560 O O . ALA A 1 82 ? 34.903 -9.403 -9.672 1.00 56.53 82 ALA A O 1
ATOM 561 N N . PRO A 1 83 ? 34.451 -7.936 -8.020 1.00 54.47 83 PRO A N 1
ATOM 562 C CA . PRO A 1 83 ? 32.998 -8.023 -8.110 1.00 54.47 83 PRO A CA 1
ATOM 563 C C . PRO A 1 83 ? 32.441 -7.474 -9.428 1.00 54.47 83 PRO A C 1
ATOM 565 O O . PRO A 1 83 ? 32.829 -6.409 -9.914 1.00 54.47 83 PRO A O 1
ATOM 568 N N . THR A 1 84 ? 31.459 -8.193 -9.965 1.00 56.16 84 THR A N 1
ATOM 569 C CA . THR A 1 84 ? 30.598 -7.781 -11.074 1.00 56.16 84 THR A CA 1
ATOM 570 C C . THR A 1 84 ? 29.955 -6.428 -10.764 1.00 56.16 84 THR A C 1
ATOM 572 O O . THR A 1 84 ? 29.157 -6.306 -9.836 1.00 56.16 84 THR A O 1
ATOM 575 N N . ARG A 1 85 ? 30.294 -5.394 -11.545 1.00 50.31 85 ARG A N 1
ATOM 576 C CA . ARG A 1 85 ? 29.636 -4.080 -11.485 1.00 50.31 85 ARG A CA 1
ATOM 577 C C . ARG A 1 85 ? 28.168 -4.227 -11.884 1.00 50.31 85 ARG A C 1
ATOM 579 O O . ARG A 1 85 ? 27.839 -4.331 -13.065 1.00 50.31 85 ARG A O 1
ATOM 586 N N . SER A 1 86 ? 27.295 -4.204 -10.886 1.00 53.06 86 SER A N 1
ATOM 587 C CA . SER A 1 86 ? 25.853 -4.068 -11.048 1.00 53.06 86 SER A CA 1
ATOM 588 C C . SER A 1 86 ? 25.531 -2.768 -11.790 1.00 53.06 86 SER A C 1
ATOM 590 O O . SER A 1 86 ? 25.913 -1.680 -11.361 1.00 53.06 86 SER A O 1
ATOM 592 N N . ARG A 1 87 ? 24.841 -2.882 -12.928 1.00 57.34 87 ARG A N 1
ATOM 593 C CA . ARG A 1 87 ? 24.272 -1.745 -13.661 1.00 57.34 87 ARG A CA 1
ATOM 594 C C . ARG A 1 87 ? 23.191 -1.091 -12.802 1.00 57.34 87 ARG A C 1
ATOM 596 O O . ARG A 1 87 ? 22.227 -1.755 -12.440 1.00 57.34 87 ARG A O 1
ATOM 603 N N . THR A 1 88 ? 23.321 0.203 -12.531 1.00 58.28 88 THR A N 1
ATOM 604 C CA . THR A 1 88 ? 22.261 1.014 -11.920 1.00 58.28 88 THR A CA 1
ATOM 605 C C . THR A 1 88 ? 21.238 1.394 -12.998 1.00 58.28 88 THR A C 1
ATOM 607 O O . THR A 1 88 ? 21.598 2.132 -13.919 1.00 58.28 88 THR A O 1
ATOM 610 N N . PRO A 1 89 ? 19.977 0.929 -12.946 1.00 53.72 89 PRO A N 1
ATOM 611 C CA . PRO A 1 89 ? 18.937 1.464 -13.812 1.00 53.72 89 PRO A CA 1
ATOM 612 C C . PRO A 1 89 ? 18.535 2.860 -13.317 1.00 53.72 89 PRO A C 1
ATOM 614 O O . PRO A 1 89 ? 18.224 3.065 -12.145 1.00 53.72 89 PRO A O 1
ATOM 617 N N . ARG A 1 90 ? 18.567 3.835 -14.226 1.00 60.09 90 ARG A N 1
ATOM 618 C CA . ARG A 1 90 ? 18.070 5.196 -14.000 1.00 60.09 90 ARG A CA 1
ATOM 619 C C . ARG A 1 90 ? 16.542 5.145 -13.828 1.00 60.09 90 ARG A C 1
ATOM 621 O O . ARG A 1 90 ? 15.883 4.664 -14.748 1.00 60.09 90 ARG A O 1
ATOM 628 N N . PRO A 1 91 ? 15.953 5.646 -12.726 1.00 47.59 91 PRO A N 1
ATOM 629 C CA . PRO A 1 91 ? 14.505 5.736 -12.618 1.00 47.59 91 PRO A CA 1
ATOM 630 C C . PRO A 1 91 ? 13.996 6.869 -13.515 1.00 47.59 91 PRO A C 1
ATOM 632 O O . PRO A 1 91 ? 14.294 8.041 -13.290 1.00 47.59 91 PRO A O 1
ATOM 635 N N . THR A 1 92 ? 13.235 6.522 -14.548 1.00 53.47 92 THR A N 1
ATOM 636 C CA . THR A 1 92 ? 12.368 7.464 -15.261 1.00 53.47 92 THR A CA 1
ATOM 637 C C . THR A 1 92 ? 11.164 7.808 -14.378 1.00 53.47 92 THR A C 1
ATOM 639 O O . THR A 1 92 ? 10.506 6.884 -13.893 1.00 53.47 92 THR A O 1
ATOM 642 N N . PRO A 1 93 ? 10.835 9.096 -14.162 1.00 42.06 93 PRO A N 1
ATOM 643 C CA . PRO A 1 93 ? 9.602 9.476 -13.486 1.00 42.06 93 PRO A CA 1
ATOM 644 C C . PRO A 1 93 ? 8.417 9.142 -14.397 1.00 42.06 93 PRO A C 1
ATOM 646 O O . PRO A 1 93 ? 8.174 9.816 -15.393 1.00 42.06 93 PRO A O 1
ATOM 649 N N . SER A 1 94 ? 7.687 8.075 -14.075 1.00 53.91 94 SER A N 1
ATOM 650 C CA . SER A 1 94 ? 6.395 7.790 -14.700 1.00 53.91 94 SER A CA 1
ATOM 651 C C . SER A 1 94 ? 5.318 8.523 -13.902 1.00 53.91 94 SER A C 1
ATOM 653 O O . SER A 1 94 ? 4.641 7.954 -13.054 1.00 53.91 94 SER A O 1
ATOM 655 N N . SER A 1 95 ? 5.237 9.838 -14.102 1.00 61.72 95 SER A N 1
ATOM 656 C CA . SER A 1 95 ? 4.142 10.665 -13.600 1.00 61.72 95 SER A CA 1
ATOM 657 C C . SER A 1 95 ? 3.182 10.948 -14.750 1.00 61.72 95 SER A C 1
ATOM 659 O O . SER A 1 95 ? 3.475 11.802 -15.582 1.00 61.72 95 SER A O 1
ATOM 661 N N . ALA A 1 96 ? 2.082 10.196 -14.800 1.00 51.34 96 ALA A N 1
ATOM 662 C CA . ALA A 1 96 ? 0.743 10.614 -15.233 1.00 51.34 96 ALA A CA 1
ATOM 663 C C . ALA A 1 96 ? -0.062 9.389 -15.681 1.00 51.34 96 ALA A C 1
ATOM 665 O O . ALA A 1 96 ? 0.263 8.755 -16.683 1.00 51.34 96 ALA A O 1
ATOM 666 N N . SER A 1 97 ? -1.170 9.117 -14.995 1.00 45.38 97 SER A N 1
ATOM 667 C CA . SER A 1 97 ? -2.483 9.140 -15.649 1.00 45.38 97 SER A CA 1
ATOM 668 C C . SER A 1 97 ? -3.580 8.930 -14.617 1.00 45.38 97 SER A C 1
ATOM 670 O O . SER A 1 97 ? -3.837 7.818 -14.164 1.00 45.38 97 SER A O 1
ATOM 672 N N . ALA A 1 98 ? -4.271 10.023 -14.302 1.00 52.38 98 ALA A N 1
ATOM 673 C CA . ALA A 1 98 ? -5.692 9.964 -14.015 1.00 52.38 98 ALA A CA 1
ATOM 674 C C . ALA A 1 98 ? -6.397 9.530 -15.315 1.00 52.38 98 ALA A C 1
ATOM 676 O O . ALA A 1 98 ? -6.827 10.363 -16.107 1.00 52.38 98 ALA A O 1
ATOM 677 N N . ALA A 1 99 ? -6.419 8.225 -15.584 1.00 42.59 99 ALA A N 1
ATOM 678 C CA . ALA A 1 99 ? -7.194 7.624 -16.662 1.00 42.59 99 ALA A CA 1
ATOM 679 C C . ALA A 1 99 ? -8.303 6.770 -16.043 1.00 42.59 99 ALA A C 1
ATOM 681 O O . ALA A 1 99 ? -8.096 6.093 -15.037 1.00 42.59 99 ALA A O 1
ATOM 682 N N . LEU A 1 100 ? -9.490 6.857 -16.640 1.00 41.53 100 LEU A N 1
ATOM 683 C CA . LEU A 1 100 ? -10.703 6.135 -16.261 1.00 41.53 100 LEU A CA 1
ATOM 684 C C . LEU A 1 100 ? -10.464 4.617 -16.059 1.00 41.53 100 LEU A C 1
ATOM 686 O O . LEU A 1 100 ? -9.553 4.049 -16.666 1.00 41.53 100 LEU A O 1
ATOM 690 N N . PRO A 1 101 ? -11.279 3.947 -15.219 1.00 46.31 101 PRO A N 1
ATOM 691 C CA . PRO A 1 101 ? -11.012 2.598 -14.727 1.00 46.31 101 PRO A CA 1
ATOM 692 C C . PRO A 1 101 ? -11.216 1.565 -15.839 1.00 46.31 101 PRO A C 1
ATOM 694 O O . PRO A 1 101 ? -12.331 1.127 -16.101 1.00 46.31 101 PRO A O 1
ATOM 697 N N . GLY A 1 102 ? -10.135 1.182 -16.512 1.00 56.12 102 GLY A N 1
ATOM 698 C CA . GLY A 1 102 ? -10.178 0.123 -17.525 1.00 56.12 102 GLY A CA 1
ATOM 699 C C . GLY A 1 102 ? -8.884 -0.667 -17.684 1.00 56.12 102 GLY A C 1
ATOM 700 O O . GLY A 1 102 ? -8.926 -1.801 -18.146 1.00 56.12 102 GLY A O 1
ATOM 701 N N . ALA A 1 103 ? -7.742 -0.120 -17.266 1.00 74.56 103 ALA A N 1
ATOM 702 C CA . ALA A 1 103 ? -6.467 -0.821 -17.311 1.00 74.56 103 ALA A CA 1
ATOM 703 C C . ALA A 1 103 ? -5.788 -0.732 -15.948 1.00 74.56 103 ALA A C 1
ATOM 705 O O . ALA A 1 103 ? -5.631 0.356 -15.391 1.00 74.56 103 ALA A O 1
ATOM 706 N N . CYS A 1 104 ? -5.399 -1.881 -15.404 1.00 84.44 104 CYS A N 1
ATOM 707 C CA . CYS A 1 104 ? -4.558 -1.923 -14.221 1.00 84.44 104 CYS A CA 1
ATOM 708 C C . CYS A 1 104 ? -3.256 -1.189 -14.519 1.00 84.44 104 CYS A C 1
ATOM 710 O O . CYS A 1 104 ? -2.648 -1.376 -15.576 1.00 84.44 104 CYS A O 1
ATOM 712 N N . LEU A 1 105 ? -2.847 -0.326 -13.593 1.00 85.44 105 LEU A N 1
ATOM 713 C CA . LEU A 1 105 ? -1.528 0.279 -13.643 1.00 85.44 105 LEU A CA 1
ATOM 714 C C . LEU A 1 105 ? -0.515 -0.878 -13.672 1.00 85.44 105 LEU A C 1
ATOM 716 O O . LEU A 1 105 ? -0.727 -1.891 -13.011 1.00 85.44 105 LEU A O 1
ATOM 720 N N . GLY A 1 106 ? 0.554 -0.771 -14.463 1.00 82.31 106 GLY A N 1
ATOM 721 C CA . GLY A 1 106 ? 1.557 -1.839 -14.569 1.00 82.31 106 GLY A CA 1
ATOM 722 C C . GLY A 1 106 ? 2.303 -2.100 -13.250 1.00 82.31 106 GLY A C 1
ATOM 723 O O . GLY A 1 106 ? 1.866 -1.708 -12.169 1.00 82.31 106 GLY A O 1
ATOM 724 N N . ALA A 1 107 ? 3.488 -2.711 -13.317 1.00 80.06 107 ALA A N 1
ATOM 725 C CA . ALA A 1 107 ? 4.379 -2.849 -12.157 1.00 80.06 107 ALA A CA 1
ATOM 726 C C . ALA A 1 107 ? 5.048 -1.499 -11.807 1.00 80.06 107 ALA A C 1
ATOM 728 O O . ALA A 1 107 ? 6.267 -1.342 -11.860 1.00 80.06 107 ALA A O 1
ATOM 729 N N . VAL A 1 108 ? 4.224 -0.493 -11.521 1.00 90.38 108 VAL A N 1
ATOM 730 C CA . VAL A 1 108 ? 4.612 0.892 -11.259 1.00 90.38 108 VAL A CA 1
ATOM 731 C C . VAL A 1 108 ? 4.500 1.211 -9.775 1.00 90.38 108 VAL A C 1
ATOM 733 O O . VAL A 1 108 ? 3.849 0.503 -9.002 1.00 90.38 108 VAL A O 1
ATOM 736 N N . ARG A 1 109 ? 5.143 2.309 -9.376 1.00 94.75 109 ARG A N 1
ATOM 737 C CA . ARG A 1 109 ? 4.976 2.878 -8.043 1.00 94.75 109 ARG A CA 1
ATOM 738 C C . ARG A 1 109 ? 3.841 3.896 -8.060 1.00 94.75 109 ARG A C 1
ATOM 740 O O . ARG A 1 109 ? 3.893 4.851 -8.827 1.00 94.75 109 ARG A O 1
ATOM 747 N N . TYR A 1 110 ? 2.856 3.702 -7.195 1.00 94.81 110 TYR A N 1
ATOM 748 C CA . TYR A 1 110 ? 1.790 4.652 -6.925 1.00 94.81 110 TYR A CA 1
ATOM 749 C C . TYR A 1 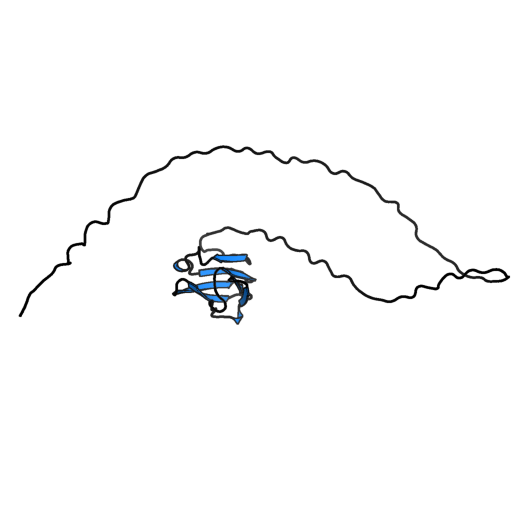110 ? 2.124 5.422 -5.645 1.00 94.81 110 TYR A C 1
ATOM 751 O O . TYR A 1 110 ? 2.081 4.858 -4.552 1.00 94.81 110 TYR A O 1
ATOM 759 N N . ASP A 1 111 ? 2.524 6.686 -5.783 1.00 95.69 111 ASP A N 1
ATOM 760 C CA . ASP A 1 111 ? 2.797 7.570 -4.648 1.00 95.69 111 ASP A CA 1
ATOM 761 C C . ASP A 1 111 ? 1.490 8.197 -4.141 1.00 95.69 111 ASP A C 1
ATOM 763 O O . ASP A 1 111 ? 0.770 8.852 -4.890 1.00 95.69 111 ASP A O 1
ATOM 767 N N . LEU A 1 112 ? 1.222 8.029 -2.851 1.00 94.75 112 LEU A N 1
ATOM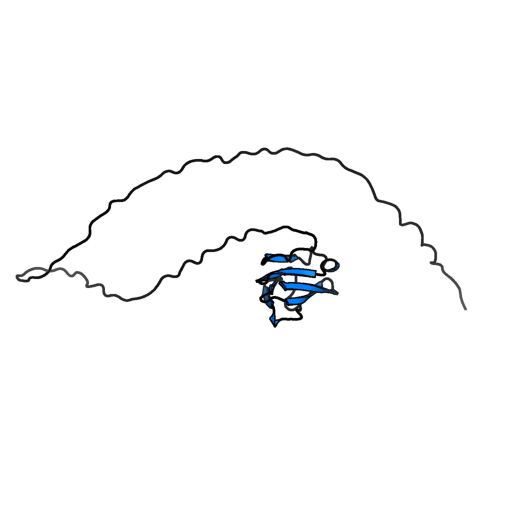 768 C CA . LEU A 1 112 ? 0.094 8.600 -2.137 1.00 94.75 112 LEU A CA 1
ATOM 769 C C . LEU A 1 112 ? 0.625 9.501 -1.017 1.00 94.75 112 LEU A C 1
ATOM 771 O O . LEU A 1 112 ? 1.189 9.032 -0.026 1.00 94.75 112 LEU A O 1
ATOM 775 N N . VAL A 1 113 ? 0.486 10.812 -1.198 1.00 95.44 113 VAL A N 1
ATOM 776 C CA . VAL A 1 113 ? 0.949 11.824 -0.240 1.00 95.44 113 VAL A CA 1
ATOM 777 C C . VAL A 1 113 ? -0.228 12.231 0.633 1.00 95.44 113 VAL A C 1
ATOM 779 O O . VAL A 1 113 ? -1.156 12.871 0.144 1.00 95.44 113 VAL A O 1
ATOM 782 N N . LEU A 1 114 ? -0.202 11.886 1.923 1.00 92.81 114 LEU A N 1
ATOM 783 C CA . LEU A 1 114 ? -1.353 12.099 2.811 1.00 92.81 114 LEU A CA 1
ATOM 784 C C . LEU A 1 114 ? -1.712 13.568 3.050 1.00 92.81 114 LEU A C 1
ATOM 786 O O . LEU A 1 114 ? -2.839 13.854 3.425 1.00 92.81 114 LEU A O 1
ATOM 790 N N . ALA A 1 115 ? -0.787 14.500 2.836 1.00 91.25 115 ALA A N 1
ATOM 791 C CA . ALA A 1 115 ? -1.088 15.927 2.949 1.00 91.25 115 ALA A CA 1
ATOM 792 C C . ALA A 1 115 ? -1.826 16.488 1.718 1.00 91.25 115 ALA A C 1
ATOM 794 O O . ALA A 1 115 ? -2.458 17.533 1.807 1.00 91.25 115 ALA A O 1
ATOM 795 N N . GLU A 1 116 ? -1.725 15.812 0.572 1.00 90.31 116 GLU A N 1
ATOM 796 C CA . GLU A 1 116 ? -2.213 16.311 -0.722 1.00 90.31 116 GLU A CA 1
ATOM 797 C C . GLU A 1 116 ? -3.374 15.472 -1.266 1.00 90.31 116 GLU A C 1
ATOM 799 O O . GLU A 1 116 ? -4.178 15.948 -2.062 1.00 90.31 116 GLU A O 1
ATOM 804 N N . THR A 1 117 ? -3.454 14.204 -0.859 1.00 91.31 117 THR A N 1
ATOM 805 C CA . THR A 1 117 ? -4.424 13.244 -1.384 1.00 91.31 117 THR A CA 1
ATOM 806 C C . THR A 1 117 ? -5.643 13.158 -0.476 1.00 91.31 117 THR A C 1
ATOM 808 O O . THR A 1 117 ? -5.533 12.819 0.704 1.00 91.31 117 THR A O 1
ATOM 811 N N . GLU A 1 118 ? -6.828 13.356 -1.048 1.00 90.94 118 GLU A N 1
ATOM 812 C CA . GLU A 1 118 ? -8.094 13.074 -0.373 1.00 90.94 118 GLU A CA 1
ATOM 813 C C . GLU A 1 118 ? -8.401 11.567 -0.417 1.00 90.94 118 GLU A C 1
ATOM 815 O O . GLU A 1 118 ? -8.988 11.057 -1.377 1.00 90.94 118 GLU A O 1
ATOM 820 N N . LEU A 1 119 ? -8.050 10.829 0.645 1.00 91.06 119 LEU A N 1
ATOM 821 C CA . LEU A 1 119 ? -8.326 9.385 0.736 1.00 91.06 119 LEU A CA 1
ATOM 822 C C . LEU A 1 119 ? -9.820 9.044 0.649 1.00 91.06 119 LEU A C 1
ATOM 824 O O . LEU A 1 119 ? -10.200 7.922 0.311 1.00 91.06 119 LEU A O 1
ATOM 828 N N . ALA A 1 120 ? -10.694 10.014 0.921 1.00 89.44 120 ALA A N 1
ATOM 829 C CA . ALA A 1 120 ? -12.129 9.858 0.755 1.00 89.44 120 ALA A CA 1
ATOM 830 C C . ALA A 1 120 ? -12.529 9.546 -0.699 1.00 89.44 120 ALA A C 1
ATOM 832 O O . ALA A 1 120 ? -13.503 8.817 -0.894 1.00 89.44 120 ALA A O 1
ATOM 833 N N . LEU A 1 121 ? -11.782 10.036 -1.693 1.00 91.12 121 LEU A N 1
ATOM 834 C CA . LEU A 1 121 ? -12.060 9.827 -3.118 1.00 91.12 121 LEU A CA 1
ATOM 835 C C . LEU A 1 121 ? -11.425 8.543 -3.660 1.00 91.12 121 LEU A C 1
ATOM 837 O O . LEU A 1 121 ? -11.931 7.941 -4.608 1.00 91.12 121 LEU A O 1
ATOM 841 N N . LEU A 1 122 ? -10.330 8.097 -3.050 1.00 92.06 122 LEU A N 1
ATOM 842 C CA . LEU A 1 122 ? -9.552 6.970 -3.538 1.00 92.06 122 LEU A CA 1
ATOM 843 C C . LEU A 1 122 ? -10.023 5.665 -2.887 1.00 92.06 122 LEU A C 1
ATOM 845 O O . LEU A 1 122 ? -9.535 5.259 -1.841 1.00 92.06 122 LEU A O 1
ATOM 849 N N . LYS A 1 123 ? -11.018 5.016 -3.501 1.00 93.00 123 LYS A N 1
ATOM 850 C CA . LYS A 1 123 ? -11.616 3.769 -2.979 1.00 93.00 123 LYS A CA 1
ATOM 851 C C . LYS A 1 123 ? -10.956 2.500 -3.497 1.00 93.00 123 LYS A C 1
ATOM 853 O O . LYS A 1 123 ? -10.949 1.483 -2.804 1.00 93.00 123 LYS A O 1
ATOM 858 N N . SER A 1 124 ? -10.423 2.549 -4.712 1.00 94.00 124 SER A N 1
ATOM 859 C CA . SER A 1 124 ? -9.865 1.378 -5.375 1.00 94.00 124 SER A CA 1
ATOM 860 C C . SER A 1 124 ? -8.689 1.723 -6.275 1.00 94.00 124 SER A C 1
ATOM 862 O O . SER A 1 124 ? -8.678 2.774 -6.913 1.00 94.00 124 SER A O 1
ATOM 864 N N . LEU A 1 125 ? -7.744 0.794 -6.378 1.00 93.31 125 LEU A N 1
ATOM 865 C CA . LEU A 1 125 ? -6.621 0.821 -7.310 1.00 93.31 125 LEU A CA 1
ATOM 866 C C . LEU A 1 125 ? -6.541 -0.533 -8.011 1.00 93.31 125 LEU A C 1
ATOM 868 O O . LEU A 1 125 ? -6.821 -1.558 -7.393 1.00 93.31 125 LEU A O 1
ATOM 872 N N . CYS A 1 126 ? -6.121 -0.552 -9.275 1.00 94.50 126 CYS A N 1
ATOM 873 C CA . CYS A 1 126 ? -5.687 -1.790 -9.912 1.00 94.50 126 CYS A CA 1
ATOM 874 C C . CYS A 1 126 ? -4.212 -1.687 -10.293 1.00 94.50 126 CYS A C 1
ATOM 876 O O . CYS A 1 126 ? -3.826 -0.733 -10.969 1.00 94.50 126 CYS A O 1
ATOM 878 N N . LEU A 1 127 ? -3.407 -2.645 -9.842 1.00 94.31 127 LEU A N 1
ATOM 879 C CA . LEU A 1 127 ? -1.965 -2.733 -10.067 1.00 94.31 127 LEU A CA 1
ATOM 88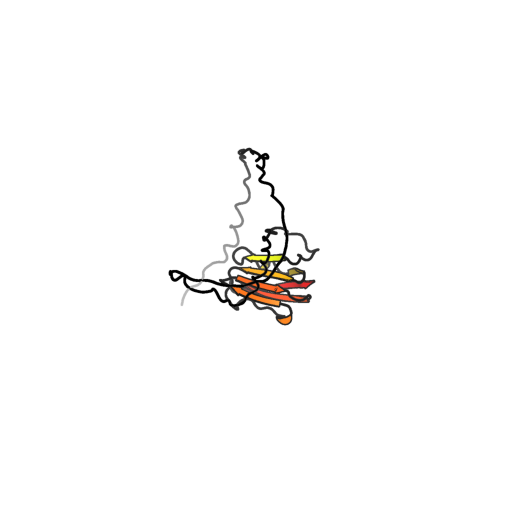0 C C . LEU A 1 127 ? -1.625 -4.091 -10.694 1.00 94.31 127 LEU A C 1
ATOM 882 O O . LEU A 1 127 ? -2.339 -5.067 -10.491 1.00 94.31 127 LEU A O 1
ATOM 886 N N . ALA A 1 128 ? -0.516 -4.189 -11.416 1.00 94.94 128 ALA A N 1
ATOM 887 C CA . ALA A 1 128 ? 0.060 -5.482 -11.763 1.00 94.94 128 ALA A CA 1
ATOM 888 C C . ALA A 1 128 ? 0.910 -6.016 -10.602 1.00 94.94 128 ALA A C 1
ATOM 890 O O . ALA A 1 128 ? 1.447 -5.249 -9.790 1.00 94.94 128 ALA A O 1
ATOM 891 N N . THR A 1 129 ? 1.092 -7.333 -10.556 1.00 96.19 129 THR A N 1
ATOM 892 C CA . THR A 1 129 ? 2.032 -7.970 -9.627 1.00 96.19 129 THR A CA 1
ATOM 893 C C . THR A 1 129 ? 3.422 -7.325 -9.728 1.00 96.19 129 THR A C 1
ATOM 895 O O . THR A 1 129 ? 3.963 -7.103 -10.810 1.00 96.19 129 THR A O 1
ATOM 898 N N . GLY A 1 130 ? 4.015 -7.002 -8.579 1.00 95.62 130 GLY A N 1
ATOM 899 C CA . GLY A 1 130 ? 5.265 -6.253 -8.462 1.00 95.62 130 GLY A CA 1
ATOM 900 C C . GLY A 1 130 ? 5.088 -4.740 -8.303 1.00 95.62 130 GLY A C 1
ATOM 901 O O . GLY A 1 130 ? 6.071 -4.076 -7.967 1.00 95.62 130 GLY A O 1
ATOM 902 N N . GLY A 1 131 ? 3.874 -4.207 -8.492 1.00 96.19 131 GLY A N 1
ATOM 903 C CA . GLY A 1 131 ? 3.534 -2.811 -8.214 1.00 96.19 131 GLY A CA 1
ATOM 904 C C . GLY A 1 131 ? 3.758 -2.428 -6.748 1.00 96.19 131 GLY A C 1
ATOM 905 O O . GLY A 1 131 ? 3.759 -3.281 -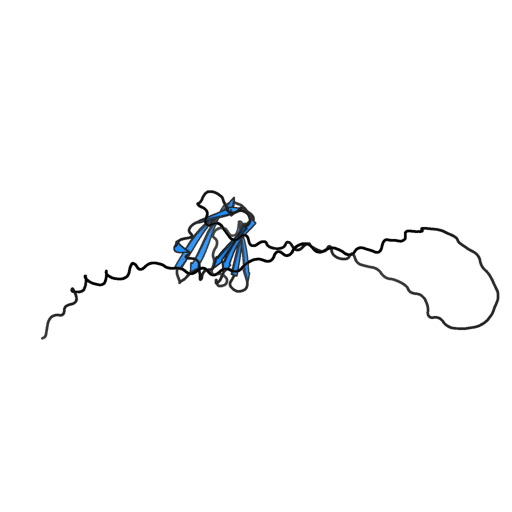5.855 1.00 96.19 131 GLY A O 1
ATOM 906 N N . VAL A 1 132 ? 3.974 -1.135 -6.499 1.00 97.19 132 VAL A N 1
ATOM 907 C CA . VAL A 1 132 ? 4.273 -0.608 -5.158 1.00 97.19 132 VAL A CA 1
ATOM 908 C C . VAL A 1 132 ? 3.331 0.540 -4.820 1.00 97.19 132 VAL A C 1
ATOM 910 O O . V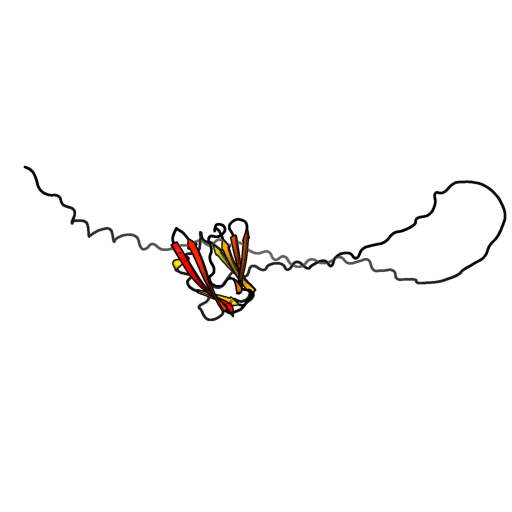AL A 1 132 ? 3.322 1.546 -5.519 1.00 97.19 132 VAL A O 1
ATOM 913 N N . LEU A 1 133 ? 2.585 0.428 -3.725 1.00 97.06 133 LEU A N 1
ATOM 914 C CA . LEU A 1 133 ? 1.855 1.541 -3.122 1.00 97.06 133 LEU A CA 1
ATOM 915 C C . LEU A 1 133 ? 2.764 2.220 -2.090 1.00 97.06 133 LEU A C 1
ATOM 917 O O . LEU A 1 133 ? 3.107 1.619 -1.074 1.00 97.06 133 LEU A O 1
ATOM 921 N N . ARG A 1 134 ? 3.164 3.463 -2.363 1.00 97.38 134 ARG A N 1
ATOM 922 C CA . ARG A 1 134 ? 4.048 4.269 -1.516 1.00 97.38 134 ARG A CA 1
ATOM 923 C C . ARG A 1 134 ? 3.253 5.342 -0.797 1.00 97.38 134 ARG A C 1
ATOM 925 O O . ARG A 1 134 ? 2.834 6.311 -1.415 1.00 97.38 134 ARG A O 1
ATOM 932 N N . ILE A 1 135 ? 3.090 5.207 0.508 1.00 97.12 135 ILE A N 1
ATOM 933 C CA . ILE A 1 135 ? 2.313 6.127 1.341 1.00 97.12 135 ILE A CA 1
ATOM 934 C C . ILE A 1 135 ? 3.287 7.041 2.080 1.00 97.12 135 ILE A C 1
ATOM 936 O O . ILE A 1 135 ? 4.158 6.551 2.796 1.00 97.12 135 ILE A O 1
ATOM 940 N N . ARG A 1 136 ? 3.168 8.360 1.915 1.00 97.06 136 ARG A N 1
ATOM 941 C CA . ARG A 1 136 ? 4.061 9.352 2.537 1.00 97.06 136 ARG A CA 1
ATOM 942 C C . ARG A 1 136 ? 3.346 10.183 3.592 1.00 97.06 136 ARG A C 1
ATOM 944 O O . ARG A 1 136 ? 2.187 10.548 3.410 1.00 97.06 136 ARG A O 1
ATOM 951 N N . GLY A 1 137 ? 4.085 10.554 4.635 1.00 95.38 137 GLY A N 1
ATOM 952 C CA . GLY A 1 137 ? 3.569 11.354 5.746 1.00 95.38 137 GLY A CA 1
ATOM 953 C C . GLY A 1 137 ? 2.793 10.519 6.761 1.00 95.38 137 GLY A C 1
ATOM 954 O O . GLY A 1 137 ? 1.870 11.032 7.384 1.00 95.38 137 GLY A O 1
ATOM 955 N N . ILE A 1 138 ? 3.136 9.236 6.905 1.00 94.81 138 ILE A N 1
ATOM 956 C CA . ILE A 1 138 ? 2.465 8.305 7.816 1.00 94.81 138 ILE A CA 1
ATOM 957 C C . ILE A 1 138 ? 3.435 7.763 8.864 1.00 94.81 138 ILE A C 1
ATOM 959 O O . ILE A 1 138 ? 4.611 7.558 8.572 1.00 94.81 138 ILE A O 1
ATOM 963 N N . GLY A 1 139 ? 2.955 7.529 10.087 1.00 92.19 139 GLY A N 1
ATOM 964 C CA . GLY A 1 139 ? 3.768 6.942 11.152 1.00 92.19 139 GLY A CA 1
ATOM 965 C C . GLY A 1 139 ? 3.956 5.423 11.013 1.00 92.19 139 GLY A C 1
ATOM 966 O O . GLY A 1 139 ? 3.218 4.758 10.275 1.00 92.19 139 GLY A O 1
ATOM 967 N N . PRO A 1 140 ? 4.921 4.842 11.747 1.00 90.94 140 PRO A N 1
ATOM 968 C CA . PRO A 1 140 ? 5.153 3.402 11.738 1.00 90.94 140 PRO A CA 1
ATOM 969 C C . PRO A 1 140 ? 3.938 2.654 12.304 1.00 90.94 140 PRO A C 1
ATOM 971 O O . PRO A 1 140 ? 3.299 3.115 13.247 1.00 90.94 140 PRO A O 1
ATOM 974 N N . GLY A 1 141 ? 3.611 1.498 11.721 1.00 92.38 141 GLY A N 1
ATOM 975 C CA . GLY A 1 141 ? 2.528 0.625 12.199 1.00 92.38 141 GLY A CA 1
ATOM 976 C C . GLY A 1 141 ? 1.103 1.168 12.028 1.00 92.38 141 GLY A C 1
ATOM 977 O O . GLY A 1 141 ? 0.159 0.500 12.429 1.00 92.38 141 GLY A O 1
ATOM 978 N N . GLN A 1 142 ? 0.925 2.351 11.431 1.00 94.12 142 GLN A N 1
ATOM 979 C CA . GLN A 1 142 ? -0.396 2.968 11.268 1.00 94.12 142 GLN A CA 1
ATOM 980 C C . GLN A 1 142 ? -1.204 2.374 10.110 1.00 94.12 142 GLN A C 1
ATOM 982 O O . GLN A 1 142 ? -2.425 2.289 10.186 1.00 94.12 142 GLN A O 1
ATOM 987 N N . VAL A 1 143 ? -0.529 1.970 9.033 1.00 96.94 143 VAL A N 1
ATOM 988 C CA . VAL A 1 143 ? -1.180 1.304 7.900 1.00 96.94 143 VAL A CA 1
ATOM 989 C C . VAL A 1 143 ? -1.416 -0.159 8.255 1.00 96.94 143 VAL A C 1
ATOM 991 O O . VAL A 1 143 ? -0.491 -0.834 8.714 1.00 96.94 143 VAL A O 1
ATOM 994 N N . THR A 1 144 ? -2.605 -0.677 7.977 1.00 97.31 144 THR A N 1
ATOM 995 C CA . THR A 1 144 ? -2.907 -2.107 8.102 1.00 97.31 144 THR A CA 1
ATOM 996 C C . THR A 1 144 ? -3.284 -2.693 6.749 1.00 97.31 144 THR A C 1
ATOM 998 O O . THR A 1 144 ? -3.809 -1.999 5.877 1.00 97.31 144 THR A O 1
ATOM 1001 N N . VAL A 1 145 ? -2.960 -3.967 6.554 1.00 97.88 145 VAL A N 1
ATOM 1002 C CA . VAL A 1 145 ? -3.275 -4.720 5.342 1.00 97.88 145 VAL A CA 1
ATOM 1003 C C . VAL A 1 145 ? -3.974 -6.005 5.769 1.00 97.88 145 VAL A C 1
ATOM 1005 O O . VAL A 1 145 ? -3.555 -6.643 6.730 1.00 97.88 145 VAL A O 1
ATOM 1008 N N . ASP A 1 146 ? -5.062 -6.361 5.094 1.00 98.00 146 ASP A N 1
ATOM 1009 C CA . ASP A 1 146 ? -5.854 -7.553 5.418 1.00 98.00 146 ASP A CA 1
ATOM 1010 C C . ASP A 1 146 ? -5.139 -8.868 5.054 1.00 98.00 146 ASP A C 1
ATOM 1012 O O . ASP A 1 146 ? -5.223 -9.844 5.798 1.00 98.00 146 ASP A O 1
ATOM 1016 N N . ARG A 1 147 ? -4.417 -8.893 3.927 1.00 96.94 147 ARG A N 1
ATOM 1017 C CA . ARG A 1 147 ? -3.708 -10.065 3.394 1.00 96.94 147 ARG A CA 1
ATOM 1018 C C . ARG A 1 147 ? -2.206 -9.832 3.287 1.00 96.94 147 ARG A C 1
ATOM 1020 O O . ARG A 1 147 ? -1.671 -9.527 2.220 1.00 96.94 147 ARG A O 1
ATOM 1027 N N . GLU A 1 148 ? -1.523 -9.993 4.416 1.00 97.25 148 GLU A N 1
ATOM 1028 C CA . GLU A 1 148 ? -0.067 -9.815 4.531 1.00 97.25 148 GLU A CA 1
ATOM 1029 C C . GLU A 1 148 ? 0.741 -10.872 3.745 1.00 97.25 148 GLU A C 1
ATOM 1031 O O . GLU A 1 148 ? 1.892 -10.640 3.394 1.00 97.25 148 GLU A O 1
ATOM 1036 N N . ASP A 1 149 ? 0.152 -12.017 3.388 1.00 97.69 149 ASP A N 1
ATOM 1037 C CA . ASP A 1 149 ? 0.798 -13.076 2.596 1.00 97.69 149 ASP A CA 1
ATOM 1038 C C . ASP A 1 149 ? 0.999 -12.714 1.108 1.00 97.69 149 ASP A C 1
ATOM 1040 O O . ASP A 1 149 ? 1.796 -13.354 0.400 1.00 97.69 149 ASP A O 1
ATOM 1044 N N . LEU A 1 150 ? 0.293 -11.680 0.632 1.00 97.94 150 LEU A N 1
ATOM 1045 C CA . LEU A 1 150 ? 0.355 -11.175 -0.743 1.00 97.94 150 LEU A CA 1
ATOM 1046 C C . LEU A 1 150 ? 1.237 -9.937 -0.911 1.00 97.94 150 LEU A C 1
ATOM 1048 O O . LEU A 1 150 ? 1.488 -9.511 -2.044 1.00 97.94 150 LEU A O 1
ATOM 1052 N N . VAL A 1 151 ? 1.719 -9.361 0.189 1.00 98.12 151 VAL A N 1
ATOM 1053 C CA . VAL A 1 151 ? 2.478 -8.112 0.178 1.00 98.12 151 VAL A CA 1
ATOM 1054 C C . VAL A 1 151 ? 3.813 -8.249 0.900 1.00 98.12 151 VAL A C 1
ATOM 1056 O O . VAL A 1 151 ? 4.027 -9.111 1.740 1.00 98.12 151 VAL A O 1
ATOM 1059 N N . SER A 1 152 ? 4.738 -7.365 0.552 1.00 97.81 152 SER A N 1
ATOM 1060 C CA . SER A 1 152 ? 5.954 -7.101 1.309 1.00 97.81 152 SER A CA 1
ATOM 1061 C C . SER A 1 152 ? 5.932 -5.637 1.704 1.00 97.81 152 SER A C 1
ATOM 1063 O O . SER A 1 152 ? 5.775 -4.769 0.844 1.00 97.81 152 SER A O 1
ATOM 1065 N N . ARG A 1 153 ? 6.101 -5.355 2.994 1.00 96.69 153 ARG A N 1
ATOM 1066 C CA . ARG A 1 153 ? 5.972 -4.007 3.547 1.00 96.69 153 ARG A CA 1
ATOM 1067 C C . ARG A 1 153 ? 7.287 -3.544 4.147 1.00 96.69 153 ARG A C 1
ATOM 1069 O O . ARG A 1 153 ? 7.979 -4.311 4.810 1.00 96.69 153 ARG A O 1
ATOM 1076 N N . SER A 1 154 ? 7.603 -2.276 3.950 1.00 96.62 154 SER A N 1
ATOM 1077 C CA . SER A 1 154 ? 8.733 -1.622 4.601 1.00 96.62 154 SER A CA 1
ATOM 1078 C C . SER A 1 154 ? 8.349 -0.213 5.018 1.00 96.62 154 SER A C 1
ATOM 1080 O O . SER A 1 154 ? 7.576 0.458 4.334 1.00 96.62 154 SER A O 1
ATOM 1082 N N . TYR A 1 155 ? 8.894 0.231 6.145 1.00 97.75 155 TYR A N 1
ATOM 1083 C CA . TYR A 1 155 ? 8.739 1.591 6.638 1.00 97.75 155 TYR A CA 1
ATOM 1084 C C . TYR A 1 155 ? 10.106 2.259 6.740 1.00 97.75 155 TYR A C 1
ATOM 1086 O O . TYR A 1 155 ? 11.031 1.680 7.307 1.00 97.75 155 TYR A O 1
ATOM 1094 N N . GLU A 1 156 ? 10.212 3.487 6.244 1.00 96.94 156 GLU A N 1
ATOM 1095 C CA . GLU A 1 156 ? 11.414 4.303 6.369 1.00 96.94 156 GLU A CA 1
ATOM 1096 C C . GLU A 1 156 ? 11.035 5.788 6.430 1.00 96.94 156 GLU A C 1
ATOM 1098 O O . GLU A 1 156 ? 10.348 6.294 5.546 1.00 96.94 156 GLU A O 1
ATOM 1103 N N . ALA A 1 157 ? 11.472 6.486 7.483 1.00 95.69 157 ALA A N 1
ATOM 1104 C CA . ALA A 1 157 ? 11.390 7.948 7.613 1.00 95.69 157 ALA A CA 1
ATOM 1105 C C . ALA A 1 157 ? 10.031 8.579 7.215 1.00 95.69 157 ALA A C 1
ATOM 1107 O O . ALA A 1 157 ? 9.974 9.540 6.449 1.00 95.69 157 ALA A O 1
ATOM 1108 N N . GLY A 1 158 ? 8.919 8.047 7.734 1.00 95.31 158 GLY A N 1
ATOM 1109 C CA . GLY A 1 158 ? 7.575 8.575 7.462 1.00 95.31 158 GLY A CA 1
ATOM 1110 C C . GLY A 1 158 ? 6.959 8.096 6.143 1.00 95.31 158 GLY A C 1
ATOM 1111 O O . GLY A 1 158 ? 5.958 8.656 5.683 1.00 95.31 158 GLY A O 1
ATOM 1112 N N . VAL A 1 159 ? 7.560 7.087 5.513 1.00 97.25 159 VAL A N 1
ATOM 1113 C CA . VAL A 1 159 ? 7.081 6.460 4.283 1.00 97.25 159 VAL A CA 1
ATOM 1114 C C . VAL A 1 159 ? 6.824 4.980 4.527 1.00 97.25 159 VAL A C 1
ATOM 1116 O O . VAL A 1 159 ? 7.671 4.287 5.083 1.00 97.25 159 VAL A O 1
ATOM 1119 N N . VAL A 1 160 ? 5.670 4.488 4.079 1.00 98.12 160 VAL A N 1
ATOM 1120 C CA . VAL A 1 160 ? 5.355 3.058 4.009 1.00 98.12 160 VAL A CA 1
ATOM 1121 C C . VAL A 1 160 ? 5.325 2.650 2.543 1.00 98.12 160 VAL A C 1
ATOM 1123 O O . VAL A 1 160 ? 4.490 3.134 1.784 1.00 98.12 160 VAL A O 1
ATOM 1126 N N . ASP A 1 161 ? 6.213 1.742 2.159 1.00 97.56 161 ASP A N 1
ATOM 1127 C CA . ASP A 1 161 ? 6.204 1.100 0.848 1.00 97.56 161 ASP A CA 1
ATOM 1128 C C . ASP A 1 161 ? 5.548 -0.284 0.981 1.00 97.56 161 ASP A C 1
ATOM 1130 O O . ASP A 1 161 ? 5.973 -1.118 1.785 1.00 97.56 161 ASP A O 1
ATOM 1134 N N . ILE A 1 162 ? 4.492 -0.527 0.203 1.00 97.88 162 ILE A N 1
ATOM 1135 C CA . ILE A 1 162 ? 3.782 -1.809 0.119 1.00 97.88 162 ILE A CA 1
ATOM 1136 C C . ILE A 1 162 ? 3.976 -2.354 -1.288 1.00 97.88 162 ILE A C 1
ATOM 1138 O O . ILE A 1 162 ? 3.381 -1.856 -2.242 1.00 97.88 162 ILE A O 1
ATOM 1142 N N . ARG A 1 163 ? 4.812 -3.381 -1.428 1.00 98.00 163 ARG A N 1
ATOM 1143 C CA . ARG A 1 163 ? 5.019 -4.089 -2.690 1.00 98.00 163 ARG A CA 1
ATOM 1144 C C . ARG A 1 163 ? 4.079 -5.282 -2.773 1.00 98.00 163 ARG A C 1
ATOM 1146 O O . ARG A 1 163 ? 4.138 -6.165 -1.922 1.00 98.00 163 ARG A O 1
ATOM 1153 N N . PHE A 1 164 ? 3.271 -5.350 -3.820 1.00 97.69 164 PHE A N 1
ATOM 1154 C CA . PHE A 1 164 ? 2.389 -6.487 -4.070 1.00 97.69 164 PHE A CA 1
ATOM 1155 C C . PHE A 1 164 ? 3.192 -7.596 -4.748 1.00 97.69 164 PHE A C 1
ATOM 1157 O O . PHE A 1 164 ? 3.650 -7.434 -5.876 1.00 97.69 164 PHE A O 1
ATOM 1164 N N . VAL A 1 165 ? 3.437 -8.701 -4.045 1.00 97.75 165 VAL A N 1
ATOM 1165 C CA . VAL A 1 165 ? 4.334 -9.776 -4.514 1.00 97.75 165 VAL A CA 1
ATOM 1166 C C . VAL A 1 165 ? 3.590 -10.924 -5.192 1.00 97.75 165 VAL A C 1
ATOM 1168 O O . VAL A 1 165 ? 4.216 -11.744 -5.860 1.00 97.75 165 VAL A O 1
ATOM 1171 N N . ARG A 1 166 ? 2.264 -10.976 -5.039 1.00 97.25 166 ARG A N 1
ATOM 1172 C CA . ARG A 1 166 ? 1.369 -11.951 -5.667 1.00 97.25 166 ARG A CA 1
ATOM 1173 C C . ARG A 1 166 ? 0.091 -11.266 -6.150 1.00 97.25 166 ARG A C 1
ATOM 1175 O O . ARG A 1 166 ? -0.317 -10.255 -5.579 1.00 97.25 166 ARG A O 1
ATOM 1182 N N . ALA A 1 167 ? -0.536 -11.846 -7.170 1.00 96.94 167 ALA A N 1
ATOM 1183 C CA . ALA A 1 167 ? -1.857 -11.437 -7.635 1.00 96.94 167 ALA A CA 1
ATOM 1184 C C . ALA A 1 167 ? -2.939 -11.722 -6.577 1.00 96.94 167 ALA A C 1
ATOM 1186 O O . ALA A 1 167 ? -2.815 -12.640 -5.760 1.00 96.94 167 ALA A O 1
ATOM 1187 N N . GLY A 1 168 ? -4.016 -10.942 -6.612 1.00 96.31 168 GLY A N 1
ATOM 1188 C CA . GLY A 1 168 ? -5.132 -11.024 -5.677 1.00 96.31 168 GLY A CA 1
ATOM 1189 C C . GLY A 1 168 ? -5.665 -9.655 -5.262 1.00 96.31 168 GLY A C 1
ATOM 1190 O O . GLY A 1 168 ? -5.112 -8.616 -5.600 1.00 96.31 168 GLY A O 1
ATOM 1191 N N . THR A 1 169 ? -6.762 -9.648 -4.510 1.00 97.38 169 THR A N 1
ATOM 1192 C CA . THR A 1 169 ? -7.329 -8.422 -3.932 1.00 97.38 169 THR A CA 1
ATOM 1193 C C . THR A 1 169 ? -6.850 -8.240 -2.496 1.00 97.38 169 THR A C 1
ATOM 1195 O O . THR A 1 169 ? -6.819 -9.212 -1.735 1.00 97.38 169 THR A O 1
ATOM 1198 N N . VAL A 1 170 ? -6.463 -7.015 -2.154 1.00 97.81 170 VAL A N 1
ATOM 1199 C CA . VAL A 1 170 ? -5.919 -6.615 -0.854 1.00 97.81 170 VAL A CA 1
ATOM 1200 C C . VAL A 1 170 ? -6.605 -5.325 -0.415 1.00 97.81 170 VAL A C 1
ATOM 1202 O O . VAL A 1 170 ? -6.705 -4.382 -1.198 1.00 97.81 170 VAL A O 1
ATOM 1205 N N . VAL A 1 171 ? -7.058 -5.254 0.829 1.00 98.25 171 VAL A N 1
ATOM 1206 C CA . VAL A 1 171 ? -7.582 -4.033 1.440 1.00 98.25 171 VAL A CA 1
ATOM 1207 C C . VAL A 1 171 ? -6.491 -3.394 2.288 1.00 98.25 171 VAL A C 1
ATOM 1209 O O . VAL A 1 171 ? -6.058 -3.934 3.305 1.00 98.25 171 VAL A O 1
ATOM 1212 N N . VAL A 1 172 ? -6.057 -2.207 1.871 1.00 98.06 172 VAL A N 1
ATOM 1213 C CA . VAL A 1 172 ? -5.095 -1.385 2.608 1.00 98.06 172 VAL A CA 1
ATOM 1214 C C . VAL A 1 172 ? -5.869 -0.328 3.379 1.00 98.06 172 VAL A C 1
ATOM 1216 O O . VAL A 1 172 ? -6.539 0.511 2.781 1.00 98.06 172 VAL A O 1
ATOM 1219 N N . THR A 1 173 ? -5.785 -0.352 4.705 1.00 98.00 173 THR A N 1
ATOM 1220 C CA . THR A 1 173 ? -6.442 0.637 5.562 1.00 98.00 173 THR A CA 1
ATOM 1221 C C . THR A 1 173 ? -5.431 1.679 6.011 1.00 98.00 173 THR A C 1
ATOM 1223 O O . THR A 1 173 ? -4.430 1.359 6.655 1.00 98.00 173 THR A O 1
ATOM 1226 N N . ILE A 1 174 ? -5.699 2.935 5.663 1.00 97.19 174 ILE A N 1
ATOM 1227 C CA . ILE A 1 174 ? -4.808 4.063 5.928 1.00 97.19 174 ILE A CA 1
ATOM 1228 C C . ILE A 1 174 ? -5.520 5.067 6.844 1.00 97.19 174 ILE A C 1
ATOM 1230 O O . ILE A 1 174 ? -6.578 5.579 6.470 1.00 97.19 174 ILE A O 1
ATOM 1234 N N . PRO A 1 175 ? -4.982 5.372 8.036 1.00 96.00 175 PRO A N 1
ATOM 1235 C CA . PRO A 1 175 ? -5.507 6.442 8.869 1.00 96.00 175 PRO A CA 1
ATOM 1236 C C . PRO A 1 175 ? -5.093 7.825 8.342 1.00 96.00 175 PRO A C 1
ATOM 1238 O O . PRO A 1 175 ? -3.932 8.051 8.007 1.00 96.00 175 PRO A O 1
ATOM 1241 N N . GLN A 1 176 ? -6.036 8.766 8.313 1.00 92.94 176 GLN A N 1
ATOM 1242 C CA . GLN A 1 176 ? -5.824 10.180 7.987 1.00 92.94 176 GLN A CA 1
ATOM 1243 C C . GLN A 1 176 ? -6.837 11.023 8.779 1.00 92.94 176 GLN A C 1
ATOM 1245 O O . GLN A 1 176 ? -8.020 10.688 8.826 1.00 92.94 176 GLN A O 1
ATOM 1250 N N . GLU A 1 177 ? -6.378 12.083 9.452 1.00 89.62 177 GLU A N 1
ATOM 1251 C CA . GLU A 1 177 ? -7.235 13.002 10.236 1.00 89.62 177 GLU A CA 1
ATOM 1252 C C . GLU A 1 177 ? -8.175 12.300 11.243 1.00 89.62 177 GLU A C 1
ATOM 1254 O O . GLU A 1 177 ? -9.333 12.670 11.429 1.00 89.62 177 GLU A O 1
ATOM 1259 N N . GLY A 1 178 ? -7.690 11.233 11.887 1.00 89.12 178 GLY A N 1
ATOM 1260 C CA . GLY A 1 178 ? -8.465 10.467 12.871 1.00 89.12 178 GLY A CA 1
ATOM 1261 C C . GLY A 1 178 ? -9.525 9.530 12.277 1.00 89.12 178 GLY A C 1
ATOM 1262 O O . GLY A 1 178 ? -10.283 8.921 13.028 1.00 89.12 178 GLY A O 1
ATOM 1263 N N . ARG A 1 179 ? -9.579 9.375 10.948 1.00 94.25 179 ARG A N 1
ATOM 1264 C CA . ARG A 1 179 ? -10.454 8.421 10.250 1.00 94.25 179 ARG A CA 1
ATOM 1265 C C . ARG A 1 179 ? -9.635 7.366 9.520 1.00 94.25 179 ARG A C 1
ATOM 1267 O O . ARG A 1 179 ? -8.567 7.657 8.996 1.00 94.25 179 ARG A O 1
ATOM 1274 N N . ALA A 1 180 ? -10.149 6.142 9.471 1.00 95.94 180 ALA A N 1
ATOM 1275 C CA . ALA A 1 180 ? -9.553 5.049 8.713 1.00 95.94 180 ALA A CA 1
ATOM 1276 C C . ALA A 1 180 ? -10.191 4.959 7.320 1.00 95.94 180 ALA A C 1
ATOM 1278 O O . ALA A 1 180 ? -11.414 4.880 7.200 1.00 95.94 180 ALA A O 1
ATOM 1279 N N . TYR A 1 181 ? -9.363 4.947 6.277 1.00 97.00 181 TYR A N 1
ATOM 1280 C CA . TYR A 1 181 ? -9.796 4.862 4.886 1.00 97.00 181 TYR A CA 1
ATOM 1281 C C . TYR A 1 181 ? -9.361 3.524 4.280 1.00 97.00 181 TYR A C 1
ATOM 1283 O O . TYR A 1 181 ? -8.160 3.306 4.099 1.00 97.00 181 TYR A O 1
ATOM 1291 N N . PRO A 1 182 ? -10.305 2.618 3.973 1.00 97.56 182 PRO A N 1
ATOM 1292 C CA . PRO A 1 182 ? -9.995 1.384 3.270 1.00 97.56 182 PRO A CA 1
ATOM 1293 C C . PRO A 1 182 ? -9.860 1.646 1.766 1.00 97.56 182 PRO A C 1
ATOM 1295 O O . PRO A 1 182 ? -10.749 2.230 1.141 1.00 97.56 182 PRO A O 1
ATOM 1298 N N . ILE A 1 183 ? -8.763 1.168 1.186 1.00 96.81 183 ILE A N 1
ATOM 1299 C CA . ILE A 1 183 ? -8.490 1.187 -0.250 1.00 96.81 183 ILE A CA 1
ATOM 1300 C C . ILE A 1 183 ? -8.431 -0.256 -0.733 1.00 96.81 183 ILE A C 1
ATOM 1302 O O . ILE A 1 183 ? -7.607 -1.041 -0.266 1.00 96.81 183 ILE A O 1
ATOM 1306 N N . THR A 1 184 ? -9.276 -0.602 -1.700 1.00 97.56 184 THR A N 1
ATOM 1307 C CA . THR A 1 184 ? -9.248 -1.923 -2.336 1.00 97.56 184 THR A CA 1
ATOM 1308 C C . THR A 1 184 ? -8.232 -1.925 -3.469 1.00 97.56 184 THR A C 1
ATOM 1310 O O . THR A 1 184 ? -8.428 -1.266 -4.487 1.00 97.56 184 THR A O 1
ATOM 1313 N N . VAL A 1 185 ? -7.150 -2.674 -3.322 1.00 96.62 185 VAL A N 1
ATOM 1314 C CA . VAL A 1 185 ? -6.146 -2.857 -4.367 1.00 96.62 185 VAL A CA 1
ATOM 1315 C C . VAL A 1 185 ? -6.370 -4.206 -5.033 1.00 96.62 185 VAL A C 1
ATOM 1317 O O . VAL A 1 185 ? -6.250 -5.253 -4.401 1.00 96.62 185 VAL A O 1
ATOM 1320 N N . VAL A 1 186 ? -6.715 -4.186 -6.315 1.00 96.69 186 VAL A N 1
ATOM 1321 C CA . VAL A 1 186 ? -6.789 -5.382 -7.154 1.00 96.69 186 VAL A CA 1
ATOM 1322 C C . VAL A 1 186 ? -5.440 -5.563 -7.832 1.00 96.69 186 VAL A C 1
ATOM 1324 O O . VAL A 1 186 ? -4.948 -4.646 -8.485 1.00 96.69 186 VAL A O 1
ATOM 1327 N N . VAL A 1 187 ? -4.836 -6.734 -7.663 1.00 96.12 187 VAL A N 1
ATOM 1328 C CA . VAL A 1 187 ? -3.547 -7.080 -8.258 1.00 96.12 187 VAL A CA 1
ATOM 1329 C C . VAL A 1 187 ? -3.750 -8.184 -9.282 1.00 96.12 187 VAL A C 1
ATOM 1331 O O . VAL A 1 187 ? -4.265 -9.250 -8.931 1.00 96.12 187 VAL A O 1
ATOM 1334 N N . VAL A 1 188 ? -3.350 -7.921 -10.527 1.00 93.31 188 VAL A N 1
ATOM 1335 C CA . VAL A 1 188 ? -3.450 -8.860 -11.661 1.00 93.31 188 VAL A CA 1
ATOM 1336 C C . VAL A 1 188 ? -2.096 -9.382 -12.133 1.00 93.31 188 VAL A C 1
ATOM 1338 O O . VAL A 1 188 ? -1.042 -8.785 -11.788 1.00 93.31 188 VAL A O 1
#

Foldseek 3Di:
DDDDDDDDPPPPDDDPDDDDDDDDDDDDDDDDDDDPDDDDDDDDDDDDDDDDDDDDDDDDDDDDDDDDDDDDDDDDDDDDDDDDDDDDDDDDPPDDDPDDPDDAAELEEDEAELVPDDLVPAAEHEYEQNHKYKYAQADPPQKDKPCVVQWDWDDDDRIIIIHGHDFDWMWIWHDHPNDIRTYIYGYD

Sequence (188 aa):
MAEPPRRDEVRAKHQARGSRAAALAALAVLGAVPGCADRPVSPLPVRPPTPAATTVGAAAPPTTAGPAPAPSTAAPPTRSPAPTRSRTPRPTPSSASAALPGACLGAVRYDLVLAETELALLKSLCLATGGVLRIRGIGPGQVTVDREDLVSRSYEAGVVDIRFVRAGTVVVTIPQEGRAYPITVVVV

Radius of gyration: 37.42 Å; chains: 1; bounding box: 127×62×74 Å

pLDDT: mean 70.5, std 22.87, range [36.69, 98.25]

Secondary structure (DSSP, 8-state):
-----------SSS-------------------------PPP--------------------------------------PPP-----------------TTS-B-S-EEEEETTT--TTT--EEEE-TT-EEEEES--TT--EES-GGGEEEEEETTEEEEEE-SSEEEEEEEEETTEEEEEEEEE-